Protein AF-A0A7S2K2R3-F1 (afdb_monomer)

Sequence (202 aa):
SSTSRTVLTAPKALRQHLKTVKTNRNNTKLLLISSNASENANIPKIANAVEYAKFTSTIELNLQTTFKEHTAAYTTMELVDEAVSLAKRSGAVSHIVGVGSGAALDCAKAVSSILSCPAAGGDEYGTGISSCSEYIQHVAQNAYDNNDASNTTSSGSGTKVQLTLAPTTLGAAMASMSNASLLLDPHEEALIPCPLQLHDNA

Organism: NCBI:txid163516

Solvent-accessible surface area (backbone atoms only — not comparable to full-atom values): 10868 Å² total; per-residue (Å²): 81,57,42,49,76,47,79,34,83,42,73,70,52,47,53,53,50,52,52,50,53,49,75,78,36,96,79,58,31,30,27,40,28,22,36,39,41,74,86,31,58,91,40,57,68,40,24,51,53,37,52,49,50,54,42,42,43,39,73,74,61,66,40,53,65,46,81,42,73,37,79,60,89,57,26,36,54,66,63,30,28,53,49,41,49,49,20,60,75,73,56,16,56,45,29,37,33,13,26,20,42,36,32,20,38,24,35,36,49,48,32,44,36,45,58,19,45,63,43,96,56,94,56,93,80,67,85,29,62,74,40,51,68,56,41,54,50,52,52,52,48,52,61,55,53,68,74,55,91,71,90,72,86,75,83,64,88,28,53,60,18,34,38,38,36,33,38,59,40,72,65,9,46,56,41,67,74,44,73,62,18,60,27,40,39,88,88,76,76,37,78,44,75,44,84,51,66,66,61,84,87,123

Structure (mmCIF, N/CA/C/O backbone):
data_AF-A0A7S2K2R3-F1
#
_entry.id   AF-A0A7S2K2R3-F1
#
loop_
_atom_site.group_PDB
_atom_site.id
_atom_site.type_symbol
_atom_site.label_atom_id
_atom_site.label_alt_id
_atom_site.label_comp_id
_atom_site.label_asym_id
_atom_site.label_entity_id
_atom_site.label_seq_id
_atom_site.pdbx_PDB_ins_code
_atom_site.Cartn_x
_atom_site.Cartn_y
_atom_site.Cartn_z
_atom_site.occupancy
_atom_site.B_iso_or_equiv
_atom_site.auth_seq_id
_atom_site.auth_comp_id
_atom_site.auth_asym_id
_atom_site.auth_atom_id
_atom_site.pdbx_PDB_model_num
ATOM 1 N N . SER A 1 1 ? -14.990 -2.264 -11.419 1.00 54.50 1 SER A N 1
ATOM 2 C CA . SER A 1 1 ? -14.738 -2.255 -9.963 1.00 54.50 1 SER A CA 1
ATOM 3 C C . SER A 1 1 ? -13.968 -0.995 -9.618 1.00 54.50 1 SER A C 1
ATOM 5 O O . SER A 1 1 ? -13.062 -0.674 -10.374 1.00 54.50 1 SER A O 1
ATOM 7 N N . SER A 1 2 ? -14.341 -0.233 -8.584 1.00 63.44 2 SER A N 1
ATOM 8 C CA . SER A 1 2 ? -13.692 1.056 -8.285 1.00 63.44 2 SER A CA 1
ATOM 9 C C . SER A 1 2 ? -12.790 0.977 -7.053 1.00 63.44 2 SER A C 1
ATOM 11 O O . SER A 1 2 ? -13.256 0.754 -5.935 1.00 63.44 2 SER A O 1
ATOM 13 N N . THR A 1 3 ? -11.491 1.204 -7.255 1.00 78.38 3 THR A N 1
ATOM 14 C CA . THR A 1 3 ? -10.521 1.376 -6.166 1.00 78.38 3 THR A CA 1
ATOM 15 C C . THR A 1 3 ? -10.610 2.805 -5.638 1.00 78.38 3 THR A C 1
ATOM 17 O O . THR A 1 3 ? -10.393 3.759 -6.382 1.00 78.38 3 THR A O 1
ATOM 20 N N . SER A 1 4 ? -10.921 2.986 -4.353 1.00 88.25 4 SER A N 1
ATOM 21 C CA . SER A 1 4 ? -10.921 4.318 -3.728 1.00 88.25 4 SER A CA 1
ATOM 22 C C . SER A 1 4 ? -9.529 4.630 -3.188 1.00 88.25 4 SER A C 1
ATOM 24 O O . SER A 1 4 ? -9.072 3.954 -2.270 1.00 88.25 4 SER A O 1
ATOM 26 N N . ARG A 1 5 ? -8.857 5.646 -3.744 1.00 93.06 5 ARG A N 1
ATOM 27 C CA . ARG A 1 5 ? -7.506 6.053 -3.333 1.00 93.06 5 ARG A CA 1
ATOM 28 C C . ARG A 1 5 ? -7.536 7.254 -2.388 1.00 93.06 5 ARG A C 1
ATOM 30 O O . ARG A 1 5 ? -8.241 8.227 -2.625 1.00 93.06 5 ARG A O 1
ATOM 37 N N . THR A 1 6 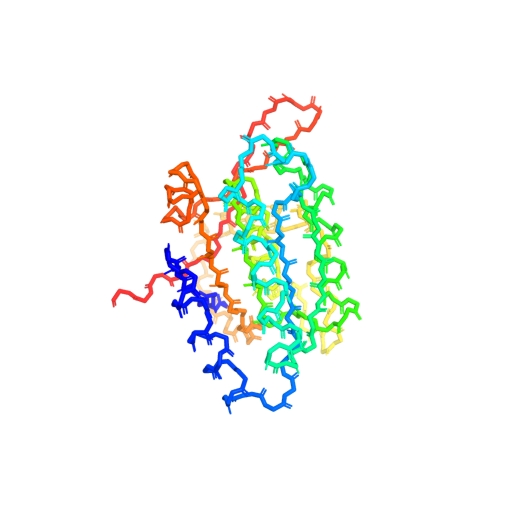? -6.727 7.218 -1.335 1.00 94.69 6 THR A N 1
ATOM 38 C CA . THR A 1 6 ? -6.461 8.353 -0.442 1.00 94.69 6 THR A CA 1
ATOM 39 C C . THR A 1 6 ? -4.957 8.502 -0.256 1.00 94.69 6 THR A C 1
ATOM 41 O O . THR A 1 6 ? -4.282 7.530 0.068 1.00 94.69 6 THR A O 1
ATOM 44 N N . VAL A 1 7 ? -4.420 9.710 -0.426 1.00 95.62 7 VAL A N 1
ATOM 45 C CA . VAL A 1 7 ? -2.991 9.984 -0.214 1.00 95.62 7 VAL A CA 1
ATOM 46 C C . VAL A 1 7 ? -2.807 10.894 0.995 1.00 95.62 7 VAL A C 1
ATOM 48 O O . VAL A 1 7 ? -3.461 11.928 1.101 1.00 95.62 7 VAL A O 1
ATOM 51 N N . LEU A 1 8 ? -1.932 10.498 1.919 1.00 94.56 8 LEU A N 1
ATOM 52 C CA . LEU A 1 8 ? -1.746 11.132 3.222 1.00 94.56 8 LEU A CA 1
ATOM 53 C C . LEU A 1 8 ? -0.272 11.481 3.432 1.00 94.56 8 LEU A C 1
ATOM 55 O O . LEU A 1 8 ? 0.563 10.612 3.653 1.00 94.56 8 LEU A O 1
ATOM 59 N N . THR A 1 9 ? 0.058 12.768 3.407 1.00 89.69 9 THR A N 1
ATOM 60 C CA . THR A 1 9 ? 1.448 13.251 3.505 1.00 89.69 9 THR A CA 1
ATOM 61 C C . THR A 1 9 ? 1.939 13.454 4.941 1.00 89.69 9 THR A C 1
ATOM 63 O O . THR A 1 9 ? 3.129 13.663 5.162 1.00 89.69 9 THR A O 1
ATOM 66 N N . ALA A 1 10 ? 1.045 13.393 5.934 1.00 89.50 10 ALA A N 1
ATOM 67 C CA . ALA A 1 10 ? 1.366 13.651 7.335 1.00 89.50 10 ALA A CA 1
ATOM 68 C C . ALA A 1 10 ? 0.986 12.467 8.245 1.00 89.50 10 ALA A C 1
ATOM 70 O O . ALA A 1 10 ? -0.130 11.950 8.130 1.00 89.50 10 ALA A O 1
ATOM 71 N N . PRO A 1 11 ? 1.820 12.109 9.244 1.00 88.88 11 PRO A N 1
ATOM 72 C CA . PRO A 1 11 ? 1.501 11.051 10.210 1.00 88.88 11 PRO A CA 1
ATOM 73 C C . PRO A 1 11 ? 0.162 11.268 10.932 1.00 88.88 11 PRO A C 1
ATOM 75 O O . PRO A 1 11 ? -0.642 10.349 11.074 1.00 88.88 11 PRO A O 1
ATOM 78 N N . LYS A 1 12 ? -0.140 12.518 11.315 1.00 93.56 12 LYS A N 1
ATOM 79 C CA . LYS A 1 12 ? -1.423 12.872 11.946 1.00 93.56 12 LYS A CA 1
ATOM 80 C C . LYS A 1 12 ? -2.621 12.587 11.033 1.00 93.56 12 LYS A C 1
ATOM 82 O O . LYS A 1 12 ? -3.655 12.145 11.528 1.00 93.56 12 LYS A O 1
ATOM 87 N N . ALA A 1 13 ? -2.475 12.813 9.727 1.00 95.06 13 ALA A N 1
ATOM 88 C CA . ALA A 1 13 ? -3.523 12.540 8.749 1.00 95.06 13 ALA A CA 1
ATOM 89 C C . ALA A 1 13 ? -3.745 11.028 8.586 1.00 95.06 13 ALA A C 1
ATOM 91 O O . ALA A 1 13 ? -4.892 10.588 8.570 1.00 95.06 13 ALA A O 1
ATOM 92 N N . LEU A 1 14 ? -2.668 10.227 8.577 1.00 94.44 14 LEU A N 1
ATOM 93 C CA . LEU A 1 14 ? -2.757 8.760 8.600 1.00 94.44 14 LEU A CA 1
ATOM 94 C C . LEU A 1 14 ? -3.543 8.264 9.814 1.00 94.44 14 LEU A C 1
ATOM 96 O O . LEU A 1 14 ? -4.509 7.520 9.664 1.00 94.44 14 LEU A O 1
ATOM 100 N N . ARG A 1 15 ? -3.190 8.737 11.010 1.00 95.56 15 ARG A N 1
ATOM 101 C CA . ARG A 1 15 ? -3.898 8.385 12.245 1.00 95.56 15 ARG A CA 1
ATOM 102 C C . ARG A 1 15 ? -5.382 8.748 12.197 1.00 95.56 15 ARG A C 1
ATOM 104 O O . ARG A 1 15 ? -6.224 7.925 12.548 1.00 95.56 15 ARG A O 1
ATOM 111 N N . GLN A 1 16 ? -5.715 9.966 11.765 1.00 96.44 16 GLN A N 1
ATOM 112 C CA . GLN A 1 16 ? -7.109 10.404 11.639 1.00 96.44 16 GLN A CA 1
ATOM 113 C C . GLN A 1 16 ? -7.883 9.543 10.637 1.00 96.44 16 GLN A C 1
ATOM 115 O O . GLN A 1 16 ? -8.993 9.111 10.938 1.00 96.44 16 GLN A O 1
ATOM 120 N N . HIS A 1 17 ? -7.281 9.232 9.490 1.00 95.88 17 HIS A N 1
ATOM 121 C CA . HIS A 1 17 ? -7.895 8.376 8.483 1.00 95.88 17 HIS A CA 1
ATOM 122 C C . HIS A 1 17 ? -8.145 6.956 9.007 1.00 95.88 17 HIS A C 1
ATOM 124 O O . HIS A 1 17 ? -9.257 6.446 8.887 1.00 95.88 17 HIS A O 1
ATOM 130 N N . LEU A 1 18 ? -7.153 6.335 9.654 1.00 94.81 18 LEU A N 1
ATOM 131 C CA . LEU A 1 18 ? -7.300 5.001 10.246 1.00 94.81 18 LEU A CA 1
ATOM 132 C C . LEU A 1 18 ? -8.355 4.977 11.361 1.00 94.81 18 LEU A C 1
ATOM 134 O O . LEU A 1 18 ? -9.104 4.008 11.480 1.00 94.81 18 LEU A O 1
ATOM 138 N N . LYS A 1 19 ? -8.476 6.060 12.139 1.00 95.25 19 LYS A N 1
ATOM 139 C CA . LYS A 1 19 ? -9.552 6.215 13.126 1.00 95.25 19 LYS A CA 1
ATOM 140 C C . LYS A 1 19 ? -10.929 6.226 12.454 1.00 95.25 19 LYS A C 1
ATOM 142 O O . LYS A 1 19 ? -11.836 5.556 12.937 1.00 95.25 19 LYS A O 1
ATOM 147 N N . THR A 1 20 ? -11.081 6.924 11.330 1.00 93.94 20 THR A N 1
ATOM 148 C CA . THR A 1 20 ? -12.323 6.917 10.540 1.00 93.94 20 THR A CA 1
ATOM 149 C C . THR A 1 20 ? -12.628 5.531 9.971 1.00 93.94 20 THR A C 1
ATOM 151 O O . THR A 1 20 ? -13.764 5.070 10.061 1.00 93.94 20 THR A O 1
ATOM 154 N N . VAL A 1 21 ? -11.618 4.828 9.444 1.00 90.81 21 VAL A N 1
ATOM 155 C CA . VAL A 1 21 ? -11.764 3.445 8.952 1.00 90.81 21 VAL A CA 1
ATOM 156 C C . VAL A 1 21 ? -12.249 2.515 10.066 1.00 90.81 21 VAL A C 1
ATOM 158 O O . VAL A 1 21 ? -13.176 1.741 9.840 1.00 90.81 21 VAL A O 1
ATOM 161 N N . LYS A 1 22 ? -11.684 2.636 11.276 1.00 92.31 22 LYS A N 1
ATOM 162 C CA . LYS A 1 22 ? -12.115 1.872 12.454 1.00 92.31 22 LYS A CA 1
ATOM 163 C C . LYS A 1 22 ? -13.590 2.106 12.781 1.00 92.31 22 LYS A C 1
ATOM 165 O O . LYS A 1 22 ? -14.334 1.147 12.945 1.00 92.31 22 LYS A O 1
ATOM 170 N N . THR A 1 23 ? -14.006 3.369 12.874 1.00 91.50 23 THR A N 1
ATOM 171 C CA . THR A 1 23 ? -15.379 3.733 13.260 1.00 91.50 23 THR A CA 1
ATOM 172 C C . THR A 1 23 ? -16.410 3.262 12.239 1.00 91.50 23 THR A C 1
ATOM 174 O O . THR A 1 23 ? -17.491 2.821 12.612 1.00 91.50 23 THR A O 1
ATOM 177 N N . ASN A 1 24 ? -16.081 3.330 10.950 1.00 88.19 24 ASN A N 1
ATOM 178 C CA . ASN A 1 24 ? -17.038 3.019 9.891 1.00 88.19 24 ASN A CA 1
ATOM 179 C C . ASN A 1 24 ? -17.223 1.514 9.659 1.00 88.19 24 ASN A C 1
ATOM 181 O O . ASN A 1 24 ? -18.140 1.120 8.938 1.00 88.19 24 ASN A O 1
ATOM 185 N N . ARG A 1 25 ? -16.339 0.663 10.193 1.00 80.69 25 ARG A N 1
ATOM 186 C CA . ARG A 1 25 ? -16.297 -0.756 9.835 1.00 80.69 25 ARG A CA 1
ATOM 187 C C . ARG A 1 25 ? -15.791 -1.616 10.997 1.00 80.69 25 ARG A C 1
ATOM 189 O O . ARG A 1 25 ? -14.586 -1.814 11.159 1.00 80.69 25 ARG A O 1
ATOM 196 N N . ASN A 1 26 ? -16.732 -2.207 11.736 1.00 72.62 26 ASN A N 1
ATOM 197 C CA . ASN A 1 26 ? -16.510 -2.943 12.992 1.00 72.62 26 ASN A CA 1
ATOM 198 C C . ASN A 1 26 ? -15.633 -4.214 12.911 1.00 72.62 26 ASN A C 1
ATOM 200 O O . ASN A 1 26 ? -15.409 -4.851 13.934 1.00 72.62 26 ASN A O 1
ATOM 204 N N . ASN A 1 27 ? -15.107 -4.599 11.745 1.00 82.56 27 ASN A N 1
ATOM 205 C CA . ASN A 1 27 ? -14.204 -5.750 11.615 1.00 82.56 27 ASN A CA 1
ATOM 206 C C . ASN A 1 27 ? -13.252 -5.616 10.414 1.00 82.56 27 ASN A C 1
ATOM 208 O O . ASN A 1 27 ? -13.025 -6.568 9.668 1.00 82.56 27 ASN A O 1
ATOM 212 N N . THR A 1 28 ? -12.748 -4.404 10.162 1.00 87.69 28 THR A N 1
ATOM 213 C CA . THR A 1 28 ? -11.830 -4.197 9.034 1.00 87.69 28 THR A CA 1
ATOM 214 C C . THR A 1 28 ? -10.487 -4.844 9.311 1.00 87.69 28 THR A C 1
ATOM 216 O O . THR A 1 28 ? -9.792 -4.470 10.256 1.00 87.69 28 THR A O 1
ATOM 219 N N . LYS A 1 29 ? -10.109 -5.767 8.429 1.00 94.94 29 LYS A N 1
ATOM 220 C CA . LYS A 1 29 ? -8.751 -6.286 8.334 1.00 94.94 29 LYS A CA 1
ATOM 221 C C . LYS A 1 29 ? -7.969 -5.471 7.314 1.00 94.94 29 LYS A C 1
ATOM 223 O O . LYS A 1 29 ? -8.475 -5.194 6.226 1.00 94.94 29 LYS A O 1
ATOM 228 N N . LEU A 1 30 ? -6.759 -5.080 7.682 1.00 96.12 30 LEU A N 1
ATOM 229 C CA . LEU A 1 30 ? -5.924 -4.154 6.927 1.00 96.12 30 LEU A CA 1
ATOM 230 C C . LEU A 1 30 ? -4.625 -4.839 6.516 1.00 96.12 30 LEU A C 1
ATOM 232 O O . LEU A 1 30 ? -4.003 -5.515 7.333 1.00 96.12 30 LEU A O 1
ATOM 236 N N . LEU A 1 31 ? -4.208 -4.658 5.266 1.00 97.88 31 LEU A N 1
ATOM 237 C CA . LEU A 1 31 ? -2.877 -5.042 4.814 1.00 97.88 31 LEU A CA 1
ATOM 238 C C . LEU A 1 31 ? -2.001 -3.793 4.812 1.00 97.88 31 LEU A C 1
ATOM 240 O O . LEU A 1 31 ? -2.278 -2.850 4.074 1.00 97.88 31 LEU A O 1
ATOM 244 N N . LEU A 1 32 ? -0.956 -3.786 5.635 1.00 98.06 32 LEU A N 1
ATOM 245 C CA . LEU A 1 32 ? 0.025 -2.711 5.687 1.00 98.06 32 LEU A CA 1
ATOM 246 C C . LEU A 1 32 ? 1.282 -3.153 4.940 1.00 98.06 32 LEU A C 1
ATOM 248 O O . LEU A 1 32 ? 2.026 -4.007 5.422 1.00 98.06 32 LEU A O 1
ATOM 252 N N . ILE A 1 33 ? 1.495 -2.571 3.762 1.00 98.00 33 ILE A N 1
ATOM 253 C CA . ILE A 1 33 ? 2.702 -2.737 2.956 1.00 98.00 33 ILE A CA 1
ATOM 254 C C . ILE A 1 33 ? 3.632 -1.575 3.284 1.00 98.00 33 ILE A C 1
ATOM 256 O O . ILE A 1 33 ? 3.300 -0.418 3.021 1.00 98.00 33 ILE A O 1
ATOM 260 N N . SER A 1 34 ? 4.790 -1.860 3.873 1.00 97.00 34 SER A N 1
ATOM 261 C CA . SER A 1 34 ? 5.729 -0.818 4.289 1.00 97.00 34 SER A CA 1
ATOM 262 C C . SER A 1 34 ? 7.146 -1.050 3.812 1.00 97.00 34 SER A C 1
ATOM 264 O O . SER A 1 34 ? 7.584 -2.190 3.745 1.00 97.00 34 SER A O 1
ATOM 266 N N . SER A 1 35 ? 7.905 0.018 3.565 1.00 94.94 35 SER A N 1
ATOM 267 C CA . SER A 1 35 ? 9.359 -0.110 3.407 1.00 94.94 35 SER A CA 1
ATOM 268 C C . SER A 1 35 ? 9.992 -0.738 4.649 1.00 94.94 35 SER A C 1
ATOM 270 O O . SER A 1 35 ? 9.549 -0.480 5.770 1.00 94.94 35 SER A O 1
ATOM 272 N N . ASN A 1 36 ? 11.052 -1.521 4.462 1.00 91.31 36 ASN A N 1
ATOM 273 C CA . ASN A 1 36 ? 11.801 -2.083 5.577 1.00 91.31 36 ASN A CA 1
ATOM 274 C C . ASN A 1 36 ? 12.473 -0.971 6.405 1.00 91.31 36 ASN A C 1
ATOM 276 O O . ASN A 1 36 ? 13.290 -0.202 5.894 1.00 91.31 36 ASN A O 1
ATOM 280 N N . ALA A 1 37 ? 12.137 -0.879 7.692 1.00 80.25 37 ALA A N 1
ATOM 281 C CA . ALA A 1 37 ? 12.704 0.120 8.589 1.00 80.25 37 ALA A CA 1
ATOM 282 C C . ALA A 1 37 ? 14.204 -0.106 8.861 1.00 80.25 37 ALA A C 1
ATOM 284 O O . ALA A 1 37 ? 14.933 0.874 9.005 1.00 80.25 37 ALA A O 1
ATOM 285 N N . SER A 1 38 ? 14.679 -1.359 8.895 1.00 77.62 38 SER A N 1
ATOM 286 C CA . SER A 1 38 ? 16.074 -1.683 9.223 1.00 77.62 38 SER A CA 1
ATOM 287 C C . SER A 1 38 ? 17.035 -1.325 8.092 1.00 77.62 38 SER A C 1
ATOM 289 O O . SER A 1 38 ? 18.085 -0.739 8.335 1.00 77.62 38 SER A O 1
ATOM 291 N N . GLU A 1 39 ? 16.660 -1.604 6.844 1.00 75.69 39 GLU A N 1
ATOM 292 C CA . GLU A 1 39 ? 17.445 -1.207 5.663 1.00 75.69 39 GLU A CA 1
ATOM 293 C C . GLU A 1 39 ? 17.444 0.313 5.466 1.00 75.69 39 GLU A C 1
ATOM 295 O O . GLU A 1 39 ? 18.416 0.896 4.988 1.00 75.69 39 GLU A O 1
ATOM 300 N N . ASN A 1 40 ? 16.377 0.976 5.917 1.00 69.94 40 ASN A N 1
ATOM 301 C CA . ASN A 1 40 ? 16.260 2.428 5.917 1.00 69.94 40 ASN A CA 1
ATOM 302 C C . ASN A 1 40 ? 16.728 3.071 7.233 1.00 69.94 40 ASN A C 1
ATOM 304 O O . ASN A 1 40 ? 16.393 4.230 7.480 1.00 69.94 40 ASN A O 1
ATOM 308 N N . ALA A 1 41 ? 17.528 2.387 8.061 1.00 67.69 41 ALA A N 1
ATOM 309 C CA . ALA A 1 41 ? 18.095 2.973 9.282 1.00 67.69 41 ALA A CA 1
ATOM 310 C C . ALA A 1 41 ? 18.901 4.256 8.992 1.00 67.69 41 ALA A C 1
ATOM 312 O O . ALA A 1 41 ? 18.903 5.194 9.789 1.00 67.69 41 ALA A O 1
ATOM 313 N N . ASN A 1 42 ? 19.499 4.340 7.798 1.00 75.88 42 ASN A N 1
ATOM 314 C CA . ASN A 1 42 ? 20.204 5.528 7.309 1.00 75.88 42 ASN A CA 1
ATOM 315 C C . ASN A 1 42 ? 19.268 6.712 6.994 1.00 75.88 42 ASN A C 1
ATOM 317 O O . ASN A 1 42 ? 19.728 7.841 6.827 1.00 75.88 42 ASN A O 1
ATOM 321 N N . ILE A 1 43 ? 17.953 6.481 6.929 1.00 83.88 43 ILE A N 1
ATOM 322 C CA . ILE A 1 43 ? 16.923 7.493 6.691 1.00 83.88 43 ILE A CA 1
ATOM 323 C C . ILE A 1 43 ? 15.883 7.423 7.828 1.00 83.88 43 ILE A C 1
ATOM 325 O O . ILE A 1 43 ? 14.774 6.912 7.635 1.00 83.88 43 ILE A O 1
ATOM 329 N N . PRO A 1 44 ? 16.180 8.006 9.011 1.00 86.25 44 PRO A N 1
ATOM 330 C CA . PRO A 1 44 ? 15.331 7.904 10.205 1.00 86.25 44 PRO A CA 1
ATOM 331 C C . PRO A 1 44 ? 13.877 8.329 9.982 1.00 86.25 44 PRO A C 1
ATOM 333 O O . PRO A 1 44 ? 12.967 7.834 10.637 1.00 86.25 44 PRO A O 1
ATOM 336 N N . LYS A 1 45 ? 13.632 9.236 9.027 1.00 87.00 45 LYS A N 1
ATOM 337 C CA . LYS A 1 45 ? 12.280 9.678 8.662 1.00 87.00 45 LYS A CA 1
ATOM 338 C C . LYS A 1 45 ? 11.408 8.535 8.130 1.00 87.00 45 LYS A C 1
ATOM 340 O O . LYS A 1 45 ? 10.231 8.487 8.474 1.00 87.00 45 LYS A O 1
ATOM 345 N N . ILE A 1 46 ? 11.967 7.635 7.316 1.00 88.38 46 ILE A N 1
ATOM 346 C CA . ILE A 1 46 ? 11.230 6.495 6.752 1.00 88.38 46 ILE A CA 1
ATOM 347 C C . ILE A 1 46 ? 10.942 5.488 7.862 1.00 88.38 46 ILE A C 1
ATOM 349 O O . ILE A 1 46 ? 9.782 5.136 8.062 1.00 88.38 46 ILE A O 1
ATOM 353 N N . ALA A 1 47 ? 11.972 5.099 8.620 1.00 90.44 47 ALA A N 1
ATOM 354 C CA . ALA A 1 47 ? 11.837 4.167 9.735 1.00 90.44 47 ALA A CA 1
ATOM 355 C C . ALA A 1 47 ? 10.794 4.654 10.757 1.00 90.44 47 ALA A C 1
ATOM 357 O O . ALA A 1 47 ? 9.856 3.927 11.073 1.00 90.44 47 ALA A O 1
ATOM 358 N N . ASN A 1 48 ? 10.868 5.921 11.181 1.00 92.00 48 ASN A N 1
ATOM 359 C CA . ASN A 1 48 ? 9.911 6.501 12.126 1.00 92.00 48 ASN A CA 1
ATOM 360 C C . ASN A 1 48 ? 8.481 6.532 11.577 1.00 92.00 48 ASN A C 1
ATOM 362 O O . ASN A 1 48 ? 7.537 6.313 12.330 1.00 92.00 48 ASN A O 1
ATOM 366 N N . ALA A 1 49 ? 8.295 6.813 10.285 1.00 92.94 49 ALA A N 1
ATOM 367 C CA . ALA A 1 49 ? 6.967 6.823 9.679 1.00 92.94 49 ALA A CA 1
ATOM 368 C C . ALA A 1 49 ? 6.362 5.413 9.586 1.00 92.94 49 ALA A C 1
ATOM 370 O O . ALA A 1 49 ? 5.174 5.242 9.865 1.00 92.94 49 ALA A O 1
ATOM 371 N N . VAL A 1 50 ? 7.173 4.409 9.239 1.00 94.31 50 VAL A N 1
ATOM 372 C CA . VAL A 1 50 ? 6.758 3.000 9.192 1.00 94.31 50 VAL A CA 1
ATOM 373 C C . VAL A 1 50 ? 6.404 2.496 10.590 1.00 94.31 50 VAL A C 1
ATOM 375 O O . VAL A 1 50 ? 5.301 1.991 10.790 1.00 94.31 50 VAL A O 1
ATOM 378 N N . GLU A 1 51 ? 7.279 2.704 11.575 1.00 94.81 51 GLU A N 1
ATOM 379 C CA . GLU A 1 51 ? 7.026 2.302 12.963 1.00 94.81 51 GLU A CA 1
ATOM 380 C C . GLU A 1 51 ? 5.818 3.033 13.556 1.00 94.81 51 GLU A C 1
ATOM 382 O O . GLU A 1 51 ? 4.967 2.418 14.197 1.00 94.81 51 GLU A O 1
ATOM 387 N N . TYR A 1 52 ? 5.655 4.325 13.256 1.00 95.25 52 TYR A N 1
ATOM 388 C CA . TYR A 1 52 ? 4.461 5.069 13.647 1.00 95.25 52 TYR A CA 1
ATOM 389 C C . TYR A 1 52 ? 3.183 4.471 13.044 1.00 95.25 52 TYR A C 1
ATOM 391 O O . TYR A 1 52 ? 2.173 4.359 13.741 1.00 95.25 52 TYR A O 1
ATOM 399 N N . ALA A 1 53 ? 3.201 4.060 11.773 1.00 96.12 53 ALA A N 1
ATOM 400 C CA . ALA A 1 53 ? 2.052 3.432 11.125 1.00 96.12 53 ALA A CA 1
ATOM 401 C C . ALA A 1 53 ? 1.729 2.051 11.724 1.00 96.12 53 ALA A C 1
ATOM 403 O O . ALA A 1 53 ? 0.558 1.757 11.991 1.00 96.12 53 ALA A O 1
ATOM 404 N N . LYS A 1 54 ? 2.751 1.228 12.000 1.00 96.62 54 LYS A N 1
ATOM 405 C CA . LYS A 1 54 ? 2.607 -0.067 12.687 1.00 96.62 54 LYS A CA 1
ATOM 406 C C . LYS A 1 54 ? 2.022 0.109 14.090 1.00 96.62 54 LYS A C 1
ATOM 408 O O . LYS A 1 54 ? 1.010 -0.514 14.415 1.00 96.62 54 LYS A O 1
ATOM 413 N N . PHE A 1 55 ? 2.596 1.012 14.886 1.00 96.88 55 PHE A N 1
ATOM 414 C CA . PHE A 1 55 ? 2.129 1.338 16.234 1.00 96.88 55 PHE A CA 1
ATOM 415 C C . PHE A 1 55 ? 0.686 1.854 16.229 1.00 96.88 55 PHE A C 1
ATOM 417 O O . PHE A 1 55 ? -0.157 1.365 16.979 1.00 96.88 55 PHE A O 1
ATOM 424 N N . THR A 1 56 ? 0.383 2.817 15.356 1.00 96.44 56 THR A N 1
ATOM 425 C CA . THR A 1 56 ? -0.945 3.441 15.290 1.00 96.44 56 THR A CA 1
ATOM 426 C C . THR A 1 56 ? -2.010 2.423 14.892 1.00 96.44 56 THR A C 1
ATOM 428 O O . THR A 1 56 ? -3.075 2.375 15.501 1.00 96.44 56 THR A O 1
ATOM 431 N N . SER A 1 57 ? -1.741 1.594 13.879 1.00 95.31 57 SER A N 1
ATOM 432 C CA . SER A 1 57 ? -2.707 0.598 13.402 1.00 95.31 57 SER A CA 1
ATOM 433 C C . SER A 1 57 ? -2.992 -0.480 14.451 1.00 95.31 57 SER A C 1
ATOM 435 O O . SER A 1 57 ? -4.158 -0.785 14.695 1.00 95.31 57 SER A O 1
ATOM 437 N N . THR A 1 58 ? -1.967 -1.007 15.123 1.00 95.31 58 THR A N 1
ATOM 438 C CA . THR A 1 58 ? -2.125 -2.129 16.066 1.00 95.31 58 THR A CA 1
ATOM 439 C C . THR A 1 58 ? -2.346 -1.693 17.506 1.00 95.31 58 THR A C 1
ATOM 441 O O . THR A 1 58 ? -3.389 -1.986 18.074 1.00 95.31 58 THR A O 1
ATOM 444 N N . ILE A 1 59 ? -1.399 -0.983 18.108 1.00 96.38 59 ILE A N 1
ATOM 445 C CA . ILE A 1 59 ? -1.434 -0.657 19.537 1.00 96.38 59 ILE A CA 1
ATOM 446 C C . ILE A 1 59 ? -2.468 0.425 19.819 1.00 96.38 59 ILE A C 1
ATOM 448 O O . ILE A 1 59 ? -3.299 0.281 20.712 1.00 96.38 59 ILE A O 1
ATOM 452 N N . GLU A 1 60 ? -2.435 1.512 19.050 1.00 95.94 60 GLU A N 1
ATOM 453 C CA . GLU A 1 60 ? -3.292 2.660 19.337 1.00 95.94 60 GLU A CA 1
ATOM 454 C C . GLU A 1 60 ? -4.748 2.414 18.919 1.00 95.94 60 GLU A C 1
ATOM 456 O O . GLU A 1 60 ? -5.688 2.723 19.655 1.00 95.94 60 GLU A O 1
ATOM 461 N N . LEU A 1 61 ? -4.950 1.869 17.718 1.00 95.38 61 LEU A N 1
ATOM 462 C CA . LEU A 1 61 ? -6.279 1.699 17.141 1.00 95.38 61 LEU A CA 1
ATOM 463 C C . LEU A 1 61 ? -6.806 0.266 17.222 1.00 95.38 61 LEU A C 1
ATOM 465 O O . LEU A 1 61 ? -7.994 0.085 16.960 1.00 95.38 61 LEU A O 1
ATOM 469 N N . ASN A 1 62 ? -6.021 -0.729 17.639 1.00 95.19 62 ASN A N 1
ATOM 470 C CA . ASN A 1 62 ? -6.451 -2.131 17.722 1.00 95.19 62 ASN A CA 1
ATOM 471 C C . ASN A 1 62 ? -7.110 -2.638 16.423 1.00 95.19 62 ASN A C 1
ATOM 473 O O . ASN A 1 62 ? -8.161 -3.280 16.451 1.00 95.19 62 ASN A O 1
ATOM 477 N N . LEU A 1 63 ? -6.539 -2.275 15.270 1.00 95.12 63 LEU A N 1
ATOM 478 C CA . LEU A 1 63 ? -6.957 -2.788 13.967 1.00 95.12 63 LEU A CA 1
ATOM 479 C C . LEU A 1 63 ? -6.290 -4.140 13.713 1.00 95.12 63 LEU A C 1
ATOM 481 O O . LEU A 1 63 ? -5.089 -4.302 13.939 1.00 95.12 63 LEU A O 1
ATOM 485 N N . GLN A 1 64 ? -7.049 -5.090 13.163 1.00 95.75 64 GLN A N 1
ATOM 486 C CA . GLN A 1 64 ? -6.509 -6.367 12.699 1.00 95.75 64 GLN A CA 1
ATOM 487 C C . GLN A 1 64 ? -5.635 -6.127 11.464 1.00 95.75 64 GLN A C 1
ATOM 489 O O . GLN A 1 64 ? -6.127 -6.050 10.338 1.00 95.75 64 GLN A O 1
ATOM 494 N N . THR A 1 65 ? -4.334 -5.968 11.689 1.00 96.75 65 THR A N 1
ATOM 495 C CA . THR A 1 65 ? -3.379 -5.552 10.660 1.00 96.75 65 THR A CA 1
ATOM 496 C C . THR A 1 65 ? -2.450 -6.702 10.304 1.00 96.75 65 THR A C 1
ATOM 498 O O . THR A 1 65 ? -1.842 -7.314 11.176 1.00 96.75 65 THR A O 1
ATOM 501 N N . THR A 1 66 ? -2.341 -6.996 9.012 1.00 97.81 66 THR A N 1
ATOM 502 C CA . THR A 1 66 ? -1.354 -7.919 8.446 1.00 97.81 66 THR A CA 1
ATOM 503 C C . THR A 1 66 ? -0.227 -7.106 7.830 1.00 97.81 66 THR A C 1
ATOM 505 O O . THR A 1 66 ? -0.490 -6.189 7.055 1.00 97.81 66 THR A O 1
ATOM 508 N N . PHE A 1 67 ? 1.016 -7.432 8.163 1.00 97.25 67 PHE A N 1
ATOM 509 C CA . PHE A 1 67 ? 2.185 -6.677 7.720 1.00 97.25 67 PHE A CA 1
ATOM 510 C C . PHE A 1 67 ? 2.891 -7.368 6.559 1.00 97.25 67 PHE A C 1
ATOM 512 O O . PHE A 1 67 ? 3.123 -8.576 6.604 1.00 97.25 67 PHE A O 1
ATOM 519 N N . LYS A 1 68 ? 3.280 -6.588 5.550 1.00 97.50 68 LYS A N 1
ATOM 520 C CA . LYS A 1 68 ? 4.201 -6.999 4.491 1.00 97.50 68 LYS A CA 1
ATOM 521 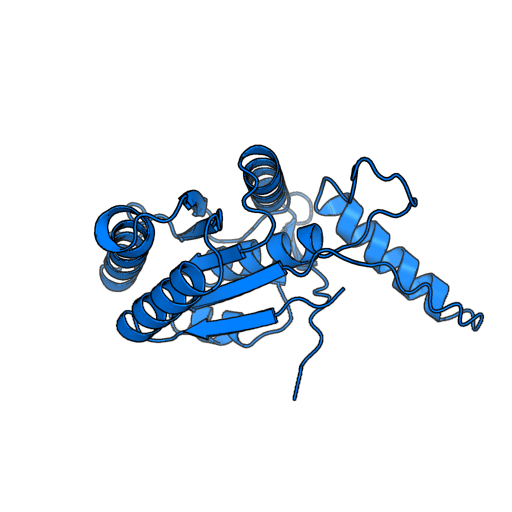C C . LYS A 1 68 ? 5.290 -5.946 4.364 1.00 97.50 68 LYS A C 1
ATOM 523 O O . LYS A 1 68 ? 5.020 -4.797 4.025 1.00 97.50 68 LYS A O 1
ATOM 528 N N . GLU A 1 69 ? 6.523 -6.338 4.639 1.00 96.31 69 GLU A N 1
ATOM 529 C CA . GLU A 1 69 ? 7.665 -5.455 4.438 1.00 96.31 69 GLU A CA 1
ATOM 530 C C . GLU A 1 69 ? 8.175 -5.563 2.998 1.00 96.31 69 GLU A C 1
ATOM 532 O O . GLU A 1 69 ? 8.240 -6.651 2.424 1.00 96.31 69 GLU A O 1
ATOM 537 N N . HIS A 1 70 ? 8.512 -4.414 2.420 1.00 94.31 70 HIS A N 1
ATOM 538 C CA . HIS A 1 70 ? 9.133 -4.270 1.114 1.00 94.31 70 HIS A CA 1
ATOM 539 C C . HIS A 1 70 ? 10.607 -3.917 1.316 1.00 94.31 70 HIS A C 1
ATOM 541 O O . HIS A 1 70 ? 10.933 -2.813 1.765 1.00 94.31 70 HIS A O 1
ATOM 547 N N . THR A 1 71 ? 11.482 -4.863 0.988 1.00 90.69 71 THR A N 1
ATOM 548 C CA . THR A 1 71 ? 12.940 -4.773 1.176 1.00 90.69 71 THR A CA 1
ATOM 549 C C . THR A 1 71 ? 13.681 -4.407 -0.112 1.00 90.69 71 THR A C 1
ATOM 551 O O . THR A 1 71 ? 14.759 -3.826 -0.098 1.00 90.69 71 THR A O 1
ATOM 554 N N . ALA A 1 72 ? 13.089 -4.694 -1.271 1.00 89.94 72 ALA A N 1
ATOM 555 C CA . ALA A 1 72 ? 13.733 -4.435 -2.550 1.00 89.94 72 ALA A CA 1
ATOM 556 C C . ALA A 1 72 ? 13.727 -2.941 -2.929 1.00 89.94 72 ALA A C 1
ATOM 558 O O . ALA A 1 72 ? 12.839 -2.174 -2.540 1.00 89.94 72 ALA A O 1
ATOM 559 N N . ALA A 1 73 ? 14.707 -2.537 -3.745 1.00 88.69 73 ALA A N 1
ATOM 560 C CA . ALA A 1 73 ? 14.769 -1.196 -4.336 1.00 88.69 73 ALA A CA 1
ATOM 561 C C . ALA A 1 73 ? 13.651 -0.953 -5.368 1.00 88.69 73 ALA A C 1
ATOM 563 O O . ALA A 1 73 ? 13.211 0.182 -5.545 1.00 88.69 73 ALA A O 1
ATOM 564 N N . TYR A 1 74 ? 13.172 -2.030 -5.995 1.00 91.94 74 TYR A N 1
ATOM 565 C CA . TYR A 1 74 ? 12.092 -2.049 -6.976 1.00 91.94 74 TYR A CA 1
ATOM 566 C C . TYR A 1 74 ? 11.077 -3.124 -6.597 1.00 91.94 74 TYR A C 1
ATOM 568 O O . TYR A 1 74 ? 11.420 -4.104 -5.938 1.00 91.94 74 TYR A O 1
ATOM 576 N N . THR A 1 75 ? 9.827 -2.941 -6.998 1.00 94.19 75 THR A N 1
ATOM 577 C CA . THR A 1 75 ? 8.788 -3.955 -6.807 1.00 94.19 75 THR A CA 1
ATOM 578 C C . THR A 1 75 ? 8.876 -4.984 -7.919 1.00 94.19 75 THR A C 1
ATOM 580 O O . THR A 1 75 ? 8.920 -4.592 -9.074 1.00 94.19 75 THR A O 1
ATOM 583 N N . THR A 1 76 ? 8.862 -6.275 -7.598 1.00 94.25 76 THR A N 1
ATOM 584 C CA . THR A 1 76 ? 8.783 -7.361 -8.589 1.00 94.25 76 THR A CA 1
ATOM 585 C C . THR A 1 76 ? 7.402 -8.017 -8.560 1.00 94.25 76 THR A C 1
ATOM 587 O O . THR A 1 76 ? 6.624 -7.793 -7.624 1.00 94.25 76 THR A O 1
ATOM 590 N N . MET A 1 77 ? 7.080 -8.829 -9.570 1.00 92.00 77 MET A N 1
ATOM 591 C CA . MET A 1 77 ? 5.801 -9.550 -9.620 1.00 92.00 77 MET A CA 1
ATOM 592 C C . MET A 1 77 ? 5.662 -10.540 -8.458 1.00 92.00 77 MET A C 1
ATOM 594 O O . MET A 1 77 ? 4.602 -10.617 -7.844 1.00 92.00 77 MET A O 1
ATOM 598 N N . GLU A 1 78 ? 6.747 -11.212 -8.070 1.00 93.50 78 GLU A N 1
ATOM 599 C CA . GLU A 1 78 ? 6.753 -12.177 -6.966 1.00 93.50 78 GLU A CA 1
ATOM 600 C C . GLU A 1 78 ? 6.400 -11.497 -5.639 1.00 93.50 78 GLU A C 1
ATOM 602 O O . GLU A 1 78 ? 5.593 -12.006 -4.861 1.00 93.50 78 GLU A O 1
ATOM 607 N N . LEU A 1 79 ? 6.943 -10.297 -5.392 1.00 94.81 79 LEU A N 1
ATOM 608 C CA . LEU A 1 79 ? 6.623 -9.522 -4.189 1.00 94.81 79 LEU A CA 1
ATOM 609 C C . LEU A 1 79 ? 5.146 -9.119 -4.140 1.00 94.81 79 LEU A C 1
ATOM 611 O O . LEU A 1 79 ? 4.546 -9.093 -3.059 1.00 94.81 79 LEU A O 1
ATOM 615 N N . VAL A 1 80 ? 4.564 -8.798 -5.297 1.00 95.62 80 VAL A N 1
ATOM 616 C CA . VAL A 1 80 ? 3.137 -8.488 -5.426 1.00 95.62 80 VAL A CA 1
ATOM 617 C C . VAL A 1 80 ? 2.296 -9.739 -5.171 1.00 95.62 80 VAL A C 1
ATOM 619 O O . VAL A 1 80 ? 1.359 -9.674 -4.376 1.00 95.62 80 VAL A O 1
ATOM 622 N N . ASP A 1 81 ? 2.654 -10.881 -5.752 1.00 94.62 81 ASP A N 1
ATOM 623 C CA . ASP A 1 81 ? 1.931 -12.151 -5.604 1.00 94.62 81 ASP A CA 1
ATOM 624 C C . ASP A 1 81 ? 1.940 -12.659 -4.164 1.00 94.62 81 ASP A C 1
ATOM 626 O O . ASP A 1 81 ? 0.910 -13.085 -3.626 1.00 94.62 81 ASP A O 1
ATOM 630 N N . GLU A 1 82 ? 3.080 -12.542 -3.487 1.00 95.69 82 GLU A N 1
ATOM 631 C CA . GLU A 1 82 ? 3.192 -12.825 -2.061 1.00 95.69 82 GLU A CA 1
ATOM 632 C C . GLU A 1 82 ? 2.269 -11.926 -1.231 1.00 95.69 82 GLU A C 1
ATOM 634 O O . GLU A 1 82 ? 1.605 -12.401 -0.303 1.00 95.69 82 GLU A O 1
ATOM 639 N N . ALA A 1 83 ? 2.210 -10.631 -1.554 1.00 96.62 83 ALA A N 1
ATOM 640 C CA . ALA A 1 83 ? 1.373 -9.665 -0.852 1.00 96.62 83 ALA A CA 1
ATOM 641 C C . ALA A 1 83 ? -0.126 -9.902 -1.106 1.00 96.62 83 ALA A C 1
ATOM 643 O O . ALA A 1 83 ? -0.911 -9.868 -0.156 1.00 96.62 83 ALA A O 1
ATOM 644 N N . VAL A 1 84 ? -0.527 -10.215 -2.344 1.00 95.25 84 VAL A N 1
ATOM 645 C CA . VAL A 1 84 ? -1.901 -10.610 -2.702 1.00 95.25 84 VAL A CA 1
ATOM 646 C C . VAL A 1 84 ? -2.296 -11.887 -1.963 1.00 95.25 84 VAL A C 1
ATOM 648 O O . VAL A 1 84 ? -3.349 -11.934 -1.322 1.00 95.25 84 VAL A O 1
ATOM 651 N N . SER A 1 85 ? -1.436 -12.906 -1.986 1.00 94.38 85 SER A N 1
ATOM 652 C CA . SER A 1 85 ? -1.661 -14.171 -1.283 1.00 94.38 85 SER A CA 1
ATOM 653 C C . SER A 1 85 ? -1.826 -13.959 0.220 1.00 94.38 85 SER A C 1
ATOM 655 O O . SER A 1 85 ? -2.726 -14.524 0.845 1.00 94.38 85 SER A O 1
ATOM 657 N N . LEU A 1 86 ? -0.987 -13.108 0.813 1.00 96.25 86 LEU A N 1
ATOM 658 C CA . LEU A 1 86 ? -1.074 -12.746 2.222 1.00 96.25 86 LEU A CA 1
ATOM 659 C C . LEU A 1 86 ? -2.385 -12.013 2.544 1.00 96.25 86 LEU A C 1
ATOM 661 O O . LEU A 1 86 ? -3.037 -12.360 3.529 1.00 96.25 86 LEU A O 1
ATOM 665 N N . ALA A 1 87 ? -2.799 -11.064 1.700 1.00 95.38 87 ALA A N 1
ATOM 666 C CA . ALA A 1 87 ? -4.054 -10.328 1.843 1.00 95.38 87 ALA A CA 1
ATOM 667 C C . ALA A 1 87 ? -5.274 -11.257 1.804 1.00 95.38 87 ALA A C 1
ATOM 669 O O . ALA A 1 87 ? -6.158 -11.163 2.658 1.00 95.38 87 ALA A O 1
ATOM 670 N N . LYS A 1 88 ? -5.306 -12.185 0.837 1.00 93.06 88 LYS A N 1
ATOM 671 C CA . LYS A 1 88 ? -6.379 -13.177 0.690 1.00 93.06 88 LYS A CA 1
ATOM 672 C C . LYS A 1 88 ? -6.451 -14.094 1.912 1.00 93.06 88 LYS A C 1
ATOM 674 O O . LYS A 1 88 ? -7.522 -14.238 2.495 1.00 93.06 88 LYS A O 1
ATOM 679 N N . ARG A 1 89 ? -5.315 -14.646 2.363 1.00 94.12 89 ARG A N 1
ATOM 680 C CA . ARG A 1 89 ? -5.263 -15.545 3.534 1.00 94.12 89 ARG A CA 1
ATOM 681 C C . ARG A 1 89 ? -5.685 -14.867 4.834 1.00 94.12 89 ARG A C 1
ATOM 683 O O . ARG A 1 89 ? -6.365 -15.485 5.648 1.00 94.12 89 ARG A O 1
ATOM 690 N N . SER A 1 90 ? -5.285 -13.616 5.055 1.00 95.12 90 SER A N 1
ATOM 691 C CA . SER A 1 90 ? -5.672 -12.897 6.272 1.00 95.12 90 SER A CA 1
ATOM 692 C C . SER A 1 90 ? -7.099 -12.349 6.207 1.00 95.12 90 SER A C 1
ATOM 694 O O . SER A 1 90 ? -7.703 -12.084 7.250 1.00 95.12 90 SER A O 1
ATOM 696 N N . GLY A 1 91 ? -7.666 -12.210 5.005 1.00 93.44 91 GLY A N 1
ATOM 697 C CA . GLY A 1 91 ? -8.936 -11.531 4.748 1.00 93.44 91 GLY A CA 1
ATOM 698 C C . GLY A 1 91 ? -8.798 -10.007 4.654 1.00 93.44 91 GLY A C 1
ATOM 699 O O . GLY A 1 91 ? -9.803 -9.298 4.660 1.00 93.44 91 GLY A O 1
ATOM 700 N N . ALA A 1 92 ? -7.574 -9.483 4.563 1.00 94.1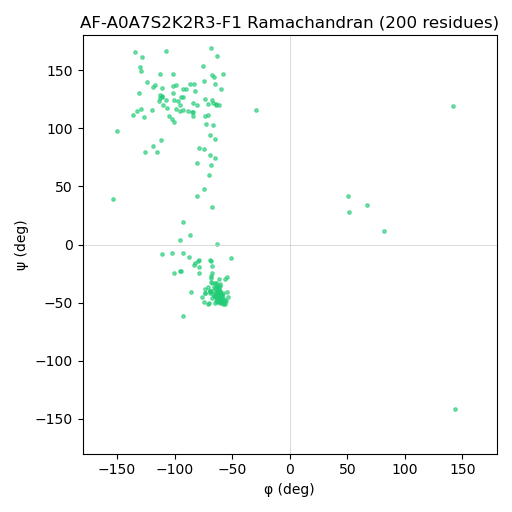2 92 ALA A N 1
ATOM 701 C CA . ALA A 1 92 ? -7.272 -8.061 4.405 1.00 94.12 92 ALA A CA 1
ATOM 702 C C . ALA A 1 92 ? -7.414 -7.577 2.947 1.00 94.12 92 ALA A C 1
ATOM 704 O O . ALA A 1 92 ? -6.590 -6.820 2.441 1.00 94.12 92 ALA A O 1
ATOM 705 N N . VAL A 1 93 ? -8.465 -8.022 2.255 1.00 92.88 93 VAL A N 1
ATOM 706 C CA . VAL A 1 93 ? -8.676 -7.755 0.821 1.00 92.88 93 VAL A CA 1
ATOM 707 C C . VAL A 1 93 ? -9.323 -6.399 0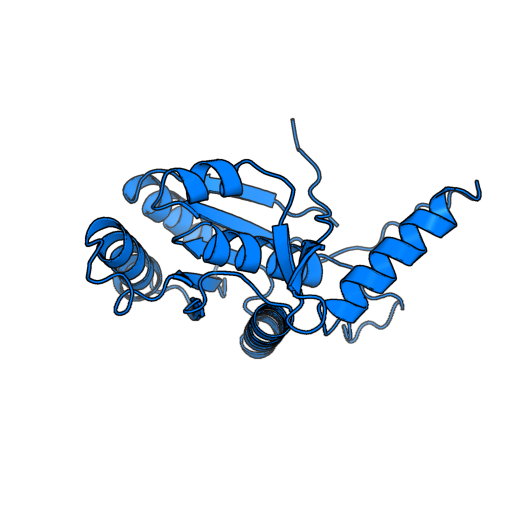.539 1.00 92.88 93 VAL A C 1
ATOM 709 O O . VAL A 1 93 ? -9.274 -5.915 -0.583 1.00 92.88 93 VAL A O 1
ATOM 712 N N . SER A 1 94 ? -9.941 -5.775 1.547 1.00 91.38 94 SER A N 1
ATOM 713 C CA . SER A 1 94 ? -10.719 -4.541 1.364 1.00 91.38 94 SER A CA 1
ATOM 714 C C . SER A 1 94 ? -9.933 -3.257 1.630 1.00 91.38 94 SER A C 1
ATOM 716 O O . SER A 1 94 ? -10.345 -2.202 1.155 1.00 91.38 94 SER A O 1
ATOM 718 N N . HIS A 1 95 ? -8.846 -3.318 2.408 1.00 95.06 95 HIS A N 1
ATOM 719 C CA . HIS A 1 95 ? -8.072 -2.146 2.831 1.00 95.06 95 HIS A CA 1
ATOM 720 C C . HIS A 1 95 ? -6.583 -2.402 2.720 1.00 95.06 95 HIS A C 1
ATOM 722 O O . HIS A 1 95 ? -6.012 -3.153 3.514 1.00 95.06 95 HIS A O 1
ATOM 728 N N . ILE A 1 96 ? -5.962 -1.710 1.774 1.00 97.06 96 ILE A N 1
ATOM 729 C CA . ILE A 1 96 ? -4.530 -1.765 1.523 1.00 97.06 96 ILE A CA 1
ATOM 730 C C . ILE A 1 96 ? -3.931 -0.421 1.921 1.00 97.06 96 ILE A C 1
ATOM 732 O O . ILE A 1 96 ? -4.390 0.630 1.473 1.00 97.06 96 ILE A O 1
ATOM 736 N N . VAL A 1 97 ? -2.904 -0.444 2.766 1.00 97.69 97 VAL A N 1
ATOM 737 C CA . VAL A 1 97 ? -2.168 0.751 3.179 1.00 97.69 97 VAL A CA 1
ATOM 738 C C . VAL A 1 97 ? -0.710 0.612 2.780 1.00 97.69 97 VAL A C 1
ATOM 740 O O . VAL A 1 97 ? -0.014 -0.256 3.293 1.00 97.69 97 VAL A O 1
ATOM 743 N N . GLY A 1 98 ? -0.250 1.478 1.882 1.00 97.69 98 GLY A N 1
ATOM 744 C CA . GLY A 1 98 ? 1.158 1.605 1.517 1.00 97.69 98 GLY A CA 1
ATOM 745 C C . GLY A 1 98 ? 1.832 2.702 2.338 1.00 97.69 98 GLY A C 1
ATOM 746 O O . GLY A 1 98 ? 1.344 3.831 2.348 1.00 97.69 98 GLY A O 1
ATOM 747 N N . VAL A 1 99 ? 2.953 2.413 3.001 1.00 97.12 99 VAL A N 1
ATOM 748 C CA . VAL A 1 99 ? 3.732 3.399 3.776 1.00 97.12 99 VAL A CA 1
ATOM 749 C C . VAL A 1 99 ? 5.214 3.281 3.442 1.00 97.12 99 VAL A C 1
ATOM 751 O O . VAL A 1 99 ? 5.843 2.283 3.778 1.00 97.12 99 VAL A O 1
ATOM 754 N N . GLY A 1 100 ? 5.819 4.299 2.833 1.00 95.25 100 GLY A N 1
ATOM 755 C CA . GLY A 1 100 ? 7.263 4.260 2.595 1.00 95.25 100 GLY A CA 1
ATOM 756 C C . GLY A 1 100 ? 7.735 4.887 1.290 1.00 95.25 100 GLY A C 1
ATOM 757 O O . GLY A 1 100 ? 7.249 5.940 0.873 1.00 95.25 100 GLY A O 1
ATOM 758 N N . SER A 1 101 ? 8.734 4.231 0.695 1.00 94.50 101 SER A N 1
ATOM 759 C CA . SER A 1 101 ? 9.365 4.547 -0.586 1.00 94.50 101 SER A CA 1
ATOM 760 C C . SER A 1 101 ? 8.423 4.319 -1.773 1.00 94.50 101 SER A C 1
ATOM 762 O O . SER A 1 101 ? 7.370 3.700 -1.635 1.00 94.50 101 SER A O 1
ATOM 764 N N . GLY A 1 102 ? 8.826 4.793 -2.959 1.00 94.75 102 GLY A N 1
ATOM 765 C CA . GLY A 1 102 ? 8.069 4.592 -4.200 1.00 94.75 102 GLY A CA 1
ATOM 766 C C . GLY A 1 102 ? 7.748 3.120 -4.461 1.00 94.75 102 GLY A C 1
ATOM 767 O O . GLY A 1 102 ? 6.587 2.799 -4.675 1.00 94.75 102 GLY A O 1
ATOM 768 N N . ALA A 1 103 ? 8.729 2.227 -4.292 1.00 94.56 103 ALA A N 1
ATOM 769 C CA . ALA A 1 103 ? 8.539 0.789 -4.475 1.00 94.56 103 ALA A CA 1
ATOM 770 C C . ALA A 1 103 ? 7.467 0.206 -3.530 1.00 94.56 103 ALA A C 1
ATOM 772 O O . ALA A 1 103 ? 6.549 -0.481 -3.961 1.00 94.56 103 ALA A O 1
ATOM 773 N N . ALA A 1 104 ? 7.483 0.558 -2.240 1.00 95.88 104 ALA A N 1
ATOM 774 C CA . ALA A 1 104 ? 6.438 0.097 -1.321 1.00 95.88 104 ALA A CA 1
ATOM 775 C C . ALA A 1 104 ? 5.032 0.572 -1.745 1.00 95.88 104 ALA A C 1
ATOM 777 O O . ALA A 1 104 ? 4.054 -0.165 -1.597 1.00 95.88 104 ALA A O 1
ATOM 778 N N . LEU A 1 105 ? 4.919 1.788 -2.293 1.00 96.50 105 LEU A N 1
ATOM 779 C CA . LEU A 1 105 ? 3.644 2.307 -2.790 1.00 96.50 105 LEU A CA 1
ATOM 780 C C . LEU A 1 105 ? 3.218 1.652 -4.107 1.00 96.50 105 LEU A C 1
ATOM 782 O O . LEU A 1 105 ? 2.033 1.383 -4.284 1.00 96.50 105 LEU A O 1
ATOM 786 N N . ASP A 1 106 ? 4.154 1.380 -5.009 1.00 96.44 106 ASP A N 1
ATOM 787 C CA . ASP A 1 106 ? 3.887 0.713 -6.283 1.00 96.44 106 ASP A CA 1
ATOM 788 C C . ASP A 1 106 ? 3.439 -0.737 -6.070 1.00 96.44 106 ASP A C 1
ATOM 790 O O . ASP A 1 106 ? 2.440 -1.16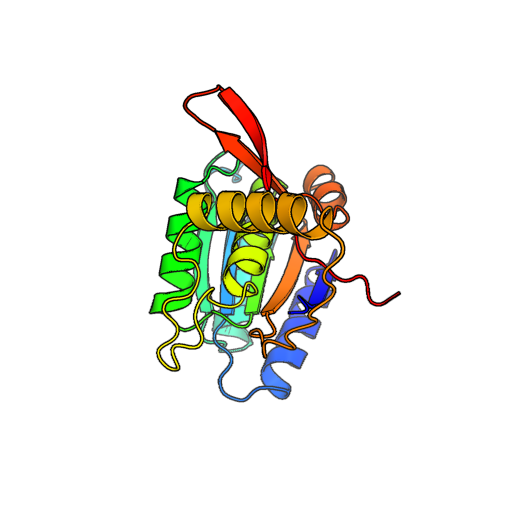0 -6.660 1.00 96.44 106 ASP A O 1
ATOM 794 N N . CYS A 1 107 ? 4.053 -1.443 -5.117 1.00 96.62 107 CYS A N 1
ATOM 795 C CA . CYS A 1 107 ? 3.560 -2.720 -4.604 1.00 96.62 107 CYS A CA 1
ATOM 796 C C . CYS A 1 107 ? 2.118 -2.600 -4.079 1.00 96.62 107 CYS A C 1
ATOM 798 O O . CYS A 1 107 ? 1.236 -3.336 -4.519 1.00 96.62 107 CYS A O 1
ATOM 800 N N . ALA A 1 108 ? 1.831 -1.626 -3.206 1.00 97.19 108 ALA A N 1
ATOM 801 C CA . ALA A 1 108 ? 0.486 -1.439 -2.653 1.00 97.19 108 ALA A CA 1
ATOM 802 C C . ALA A 1 108 ? -0.580 -1.159 -3.726 1.00 97.19 108 ALA A C 1
ATOM 804 O O . ALA A 1 108 ? -1.686 -1.702 -3.665 1.00 97.19 108 ALA A O 1
ATOM 805 N N . LYS A 1 109 ? -0.247 -0.352 -4.736 1.00 95.44 109 LYS A N 1
ATOM 806 C CA . LYS A 1 109 ? -1.120 -0.085 -5.884 1.00 95.44 109 LYS A CA 1
ATOM 807 C C . LYS A 1 109 ? -1.389 -1.341 -6.710 1.00 95.44 109 LYS A C 1
ATOM 809 O O . LYS A 1 109 ? -2.555 -1.615 -7.006 1.00 95.44 109 LYS A O 1
ATOM 814 N N . ALA A 1 110 ? -0.342 -2.096 -7.052 1.00 94.69 110 ALA A N 1
ATOM 815 C CA . ALA A 1 110 ? -0.460 -3.326 -7.833 1.00 94.69 110 ALA A CA 1
ATOM 816 C C . ALA A 1 110 ? -1.354 -4.338 -7.102 1.00 94.69 110 ALA A C 1
ATOM 818 O O . ALA A 1 110 ? -2.353 -4.792 -7.656 1.00 94.69 110 ALA A O 1
ATOM 819 N N . VAL A 1 111 ? -1.093 -4.569 -5.809 1.00 95.19 111 VAL A N 1
ATOM 820 C CA . VAL A 1 111 ? -1.918 -5.429 -4.945 1.00 95.19 111 VAL A CA 1
ATOM 821 C C . VAL A 1 111 ? -3.376 -4.970 -4.935 1.00 95.19 111 VAL A C 1
ATOM 823 O O . VAL A 1 111 ? -4.280 -5.779 -5.133 1.00 95.19 111 VAL A O 1
ATOM 826 N N . SER A 1 112 ? -3.632 -3.671 -4.747 1.00 94.38 112 SER A N 1
ATOM 827 C CA . SER A 1 112 ? -5.006 -3.154 -4.718 1.00 94.38 112 SER A CA 1
ATOM 828 C C . SER A 1 112 ? -5.746 -3.322 -6.049 1.00 94.38 112 SER A C 1
ATOM 830 O O . SER A 1 112 ? -6.949 -3.577 -6.046 1.00 94.38 112 SER A O 1
ATOM 832 N N . SER A 1 113 ? -5.036 -3.232 -7.176 1.00 90.88 113 SER A N 1
ATOM 833 C CA . SER A 1 113 ? -5.620 -3.380 -8.514 1.00 90.88 113 SER A CA 1
ATOM 834 C C . SER A 1 113 ? -5.963 -4.831 -8.825 1.00 90.88 113 SER A C 1
ATOM 836 O O . SER A 1 113 ? -7.064 -5.102 -9.301 1.00 90.88 113 SER A O 1
ATOM 838 N N . ILE A 1 114 ? -5.080 -5.763 -8.454 1.00 90.69 114 ILE A N 1
ATOM 839 C CA . ILE A 1 114 ? -5.328 -7.204 -8.576 1.00 90.69 114 ILE A CA 1
ATOM 840 C C . ILE A 1 114 ? -6.538 -7.607 -7.726 1.00 90.69 114 ILE A C 1
ATOM 842 O O . ILE A 1 114 ? -7.456 -8.253 -8.220 1.00 90.69 114 ILE A O 1
ATOM 846 N N . LEU A 1 115 ? -6.593 -7.164 -6.465 1.00 90.25 115 LEU A N 1
ATOM 847 C CA . LEU A 1 115 ? -7.696 -7.484 -5.548 1.00 90.25 115 LEU A CA 1
ATOM 848 C C . LEU A 1 115 ? -9.035 -6.844 -5.943 1.00 90.25 115 LEU A C 1
ATOM 850 O O . LEU A 1 115 ? -10.092 -7.344 -5.558 1.00 90.25 115 LEU A O 1
ATOM 854 N N . SER A 1 116 ? -9.000 -5.741 -6.692 1.00 88.44 116 SER A N 1
ATOM 855 C CA . SER A 1 116 ? -10.204 -5.083 -7.208 1.00 88.44 116 SER A CA 1
ATOM 856 C C . SER A 1 116 ? -10.736 -5.734 -8.479 1.00 88.44 116 SER A C 1
ATOM 858 O O . SER A 1 116 ? -11.876 -5.457 -8.862 1.00 88.44 116 SER A O 1
ATOM 860 N N . CYS A 1 117 ? -9.931 -6.556 -9.155 1.00 83.31 117 CYS A N 1
ATOM 861 C CA . CYS A 1 117 ? -10.310 -7.148 -10.425 1.00 83.31 117 CYS A CA 1
ATOM 862 C C . CYS A 1 117 ? -11.355 -8.259 -10.204 1.00 83.31 117 CYS A C 1
ATOM 864 O O . CYS A 1 117 ? -11.124 -9.163 -9.396 1.00 83.31 117 CYS A O 1
ATOM 866 N N . PRO A 1 118 ? -12.525 -8.198 -10.867 1.00 71.62 118 PRO A N 1
ATOM 867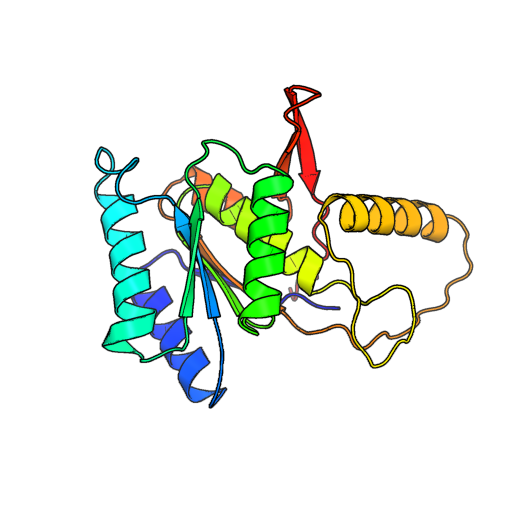 C CA . PRO A 1 118 ? -13.514 -9.267 -10.786 1.00 71.62 118 PRO A CA 1
ATOM 868 C C . PRO A 1 118 ? -12.960 -10.549 -11.425 1.00 71.62 118 PRO A C 1
ATOM 870 O O . PRO A 1 118 ? -12.232 -10.487 -12.413 1.00 71.62 118 PRO A O 1
ATOM 873 N N . ALA A 1 119 ? -13.301 -11.710 -10.861 1.00 67.25 119 ALA A N 1
ATOM 874 C CA . ALA A 1 119 ? -12.957 -12.995 -11.461 1.00 67.25 119 ALA A CA 1
ATOM 875 C C . ALA A 1 119 ? -13.586 -13.106 -12.860 1.00 67.25 119 ALA A C 1
ATOM 877 O O . ALA A 1 119 ? -14.769 -12.800 -13.037 1.00 67.25 119 ALA A O 1
ATOM 878 N N . ALA A 1 120 ? -12.803 -13.544 -13.846 1.00 55.66 120 ALA A N 1
ATOM 879 C CA . ALA A 1 120 ? -13.305 -13.904 -15.166 1.00 55.66 120 ALA A CA 1
ATOM 880 C C . ALA A 1 120 ? -14.036 -15.253 -15.057 1.00 55.66 120 ALA A C 1
ATOM 882 O O . ALA A 1 120 ? -13.456 -16.311 -15.265 1.00 55.66 120 ALA A O 1
ATOM 883 N N . GLY A 1 121 ? -15.292 -15.213 -14.622 1.00 54.34 121 GLY A N 1
ATOM 884 C CA . GLY A 1 121 ? -16.111 -16.395 -14.355 1.00 54.34 121 GLY A CA 1
ATOM 885 C C . GLY A 1 121 ? -16.960 -16.143 -13.120 1.00 54.34 121 GLY A C 1
ATOM 886 O O . GLY A 1 121 ? -16.422 -15.845 -12.057 1.00 54.34 121 GLY A O 1
ATOM 887 N N . GLY A 1 122 ? -18.285 -16.189 -13.269 1.00 51.59 122 GLY A N 1
ATOM 888 C CA . GLY A 1 122 ? -19.278 -15.879 -12.231 1.00 51.59 122 GLY A CA 1
ATOM 889 C C . GLY A 1 122 ? -19.327 -16.875 -11.070 1.00 51.59 122 GLY A C 1
ATOM 890 O O . GLY A 1 122 ? -20.396 -17.102 -10.510 1.00 51.59 122 GLY A O 1
ATOM 891 N N . ASP A 1 123 ? -18.198 -17.475 -10.718 1.00 49.03 123 ASP A N 1
ATOM 892 C CA . ASP A 1 123 ? -18.107 -18.458 -9.662 1.00 49.03 123 ASP A CA 1
ATOM 893 C C . ASP A 1 123 ? -18.219 -17.721 -8.324 1.00 49.03 123 ASP A C 1
ATOM 895 O O . ASP A 1 123 ? -17.317 -16.991 -7.899 1.00 49.03 123 ASP A O 1
ATOM 899 N N . GLU A 1 124 ? -19.342 -17.942 -7.636 1.00 48.19 124 GLU A N 1
ATOM 900 C CA . GLU A 1 124 ? -19.654 -17.448 -6.284 1.00 48.19 124 GLU A CA 1
ATOM 901 C C . GLU A 1 124 ? -18.552 -17.743 -5.242 1.00 48.19 124 GLU A C 1
ATOM 903 O O . GLU A 1 124 ? -18.561 -17.171 -4.152 1.00 48.19 124 GLU A O 1
ATOM 908 N N . TYR A 1 125 ? -17.575 -18.594 -5.577 1.00 48.44 125 TYR A N 1
ATOM 909 C CA . TYR A 1 125 ? -16.464 -19.006 -4.718 1.00 48.44 125 TYR A CA 1
ATOM 910 C C . TYR A 1 125 ? -15.156 -18.221 -4.902 1.00 48.44 125 TYR A C 1
ATOM 912 O O . TYR A 1 125 ? -14.181 -18.500 -4.204 1.00 48.44 125 TYR A O 1
ATOM 920 N N . GLY A 1 126 ? -15.122 -17.191 -5.753 1.00 50.50 126 GLY A N 1
ATOM 921 C CA . GLY A 1 126 ? -14.113 -16.134 -5.630 1.00 50.50 126 GLY A CA 1
ATOM 922 C C . GLY A 1 126 ? -12.664 -16.556 -5.903 1.00 50.50 126 GLY A C 1
ATOM 923 O O . GLY A 1 126 ? -11.743 -15.972 -5.325 1.00 50.50 126 GLY A O 1
ATOM 924 N N . THR A 1 127 ? -12.426 -17.499 -6.819 1.00 54.28 127 THR A N 1
ATOM 925 C CA . THR A 1 127 ? -11.092 -17.763 -7.397 1.00 54.28 127 THR A CA 1
ATOM 926 C C . THR A 1 127 ? -10.703 -16.670 -8.397 1.00 54.28 127 THR A C 1
ATOM 928 O O . THR A 1 127 ? -10.299 -16.936 -9.524 1.00 54.28 127 THR A O 1
ATOM 931 N N . GLY A 1 128 ? -10.869 -15.407 -7.997 1.00 69.19 128 GLY A N 1
ATOM 932 C CA . GLY A 1 128 ? -10.406 -14.267 -8.773 1.00 69.19 128 GLY A CA 1
ATOM 933 C C . GLY A 1 128 ? -8.891 -14.280 -8.921 1.00 69.19 128 GLY A C 1
ATOM 934 O O . GLY A 1 128 ? -8.193 -14.928 -8.132 1.00 69.19 128 GLY A O 1
ATOM 935 N N . ILE A 1 129 ? -8.425 -13.515 -9.909 1.00 78.81 129 ILE A N 1
ATOM 936 C CA . ILE A 1 129 ? -7.028 -13.352 -10.326 1.00 78.81 129 ILE A CA 1
ATOM 937 C C . ILE A 1 129 ? -6.066 -13.549 -9.154 1.00 78.81 129 ILE A C 1
ATOM 939 O O . ILE A 1 129 ? -6.132 -12.854 -8.129 1.00 78.81 129 ILE A O 1
ATOM 943 N N . SER A 1 130 ? -5.250 -14.591 -9.265 1.00 81.50 130 SER A N 1
ATOM 944 C CA . SER A 1 130 ? -4.426 -15.118 -8.184 1.00 81.50 130 SER A CA 1
ATOM 945 C C . SER A 1 130 ? -3.005 -14.574 -8.211 1.00 81.50 130 SER A C 1
ATOM 947 O O . SER A 1 130 ? -2.389 -14.485 -7.147 1.00 81.50 130 SER A O 1
ATOM 949 N N . SER A 1 131 ? -2.555 -14.124 -9.382 1.00 85.69 131 SER A N 1
ATOM 950 C CA . SER A 1 131 ? -1.219 -13.591 -9.617 1.00 85.69 131 SER A CA 1
ATOM 951 C C . SER A 1 131 ? -1.225 -12.299 -10.440 1.00 85.69 131 SER A C 1
ATOM 953 O O . SER A 1 131 ? -2.209 -11.904 -11.071 1.00 85.69 131 SER A O 1
ATOM 955 N N . CYS A 1 132 ? -0.085 -11.623 -10.437 1.00 85.00 132 CYS A N 1
ATOM 956 C CA . CYS A 1 132 ? 0.176 -10.405 -11.176 1.00 85.00 132 CYS A CA 1
ATOM 957 C C . CYS A 1 132 ? 0.283 -10.673 -12.682 1.00 85.00 132 CYS A C 1
ATOM 959 O O . CYS A 1 132 ? -0.215 -9.877 -13.475 1.00 85.00 132 CYS A O 1
ATOM 961 N N . SER A 1 133 ? 0.853 -11.811 -13.086 1.00 85.38 133 SER A N 1
ATOM 962 C CA . SER A 1 133 ? 0.928 -12.207 -14.496 1.00 85.38 133 SER A CA 1
ATOM 963 C C . SER A 1 133 ? -0.461 -12.459 -15.090 1.00 85.38 133 SER A C 1
ATOM 965 O O . SER A 1 133 ? -0.771 -11.927 -16.156 1.00 85.38 133 SER A O 1
ATOM 967 N N . GLU A 1 134 ? -1.332 -13.171 -14.365 1.00 85.50 134 GLU A N 1
ATOM 968 C CA . GLU A 1 134 ? -2.741 -13.356 -14.737 1.00 85.50 134 GLU A CA 1
ATOM 969 C C . GLU A 1 134 ? -3.459 -12.008 -14.867 1.00 85.50 134 GLU A C 1
ATOM 971 O O . GLU A 1 134 ? -4.218 -11.791 -15.811 1.00 85.50 134 GLU A O 1
ATOM 976 N N . TYR A 1 135 ? -3.190 -11.074 -13.950 1.00 85.00 135 TYR A N 1
ATOM 977 C CA . TYR A 1 135 ? -3.760 -9.731 -14.004 1.00 85.00 135 TYR A CA 1
ATOM 978 C C . TYR A 1 135 ? -3.342 -8.963 -15.257 1.00 85.00 135 TYR A C 1
ATOM 980 O O . TYR A 1 135 ? -4.194 -8.412 -15.954 1.00 85.00 135 TYR A O 1
ATOM 988 N N . ILE A 1 136 ? -2.042 -8.933 -15.556 1.00 85.12 136 ILE A N 1
ATOM 989 C CA . ILE A 1 136 ? -1.504 -8.226 -16.721 1.00 85.12 136 ILE A CA 1
ATOM 990 C C . ILE A 1 136 ? -2.084 -8.820 -18.009 1.00 85.12 136 ILE A C 1
ATOM 992 O O . ILE A 1 136 ? -2.550 -8.067 -18.864 1.00 85.12 136 ILE A O 1
ATOM 996 N N . GLN A 1 137 ? -2.135 -10.151 -18.123 1.00 85.75 137 GLN A N 1
ATOM 997 C CA . GLN A 1 137 ? -2.738 -10.837 -19.270 1.00 85.75 137 GLN A CA 1
ATOM 998 C C . GLN A 1 137 ? -4.227 -10.516 -19.408 1.00 85.75 137 GLN A C 1
ATOM 1000 O O . GLN A 1 137 ? -4.685 -10.178 -20.497 1.00 85.75 137 GLN A O 1
ATOM 1005 N N . HIS A 1 138 ? -4.976 -10.551 -18.305 1.00 83.50 138 HIS A N 1
ATOM 1006 C CA . HIS A 1 138 ? -6.397 -10.226 -18.306 1.00 83.50 138 HIS A CA 1
ATOM 1007 C C . HIS A 1 138 ? -6.653 -8.775 -18.734 1.00 83.50 138 HIS A C 1
ATOM 1009 O O . HIS A 1 138 ? -7.567 -8.503 -19.511 1.00 83.50 138 HIS A O 1
ATOM 1015 N N . VAL A 1 139 ? -5.848 -7.816 -18.267 1.00 82.44 139 VAL A N 1
ATOM 1016 C CA . VAL A 1 139 ? -5.990 -6.418 -18.695 1.00 82.44 139 VAL A CA 1
ATOM 1017 C C . VAL A 1 139 ? -5.591 -6.235 -20.162 1.00 82.44 139 VAL A C 1
ATOM 1019 O O . VAL A 1 139 ? -6.287 -5.520 -20.881 1.00 82.44 139 VAL A O 1
ATOM 1022 N N . ALA A 1 140 ? -4.530 -6.899 -20.626 1.00 82.31 140 ALA A N 1
ATOM 1023 C CA . ALA A 1 140 ? -4.113 -6.856 -22.026 1.00 82.31 140 ALA A CA 1
ATOM 1024 C C . ALA A 1 140 ? -5.187 -7.431 -22.964 1.00 82.31 140 ALA A C 1
ATOM 1026 O O . ALA A 1 140 ? -5.508 -6.808 -23.976 1.00 82.31 140 ALA A O 1
ATOM 1027 N N . GLN A 1 141 ? -5.797 -8.562 -22.595 1.00 81.69 141 GLN A N 1
ATOM 1028 C CA . GLN A 1 141 ? -6.882 -9.174 -23.362 1.00 81.69 141 GLN A CA 1
ATOM 1029 C C . GLN A 1 141 ? -8.106 -8.253 -23.429 1.00 81.69 141 GLN A C 1
ATOM 1031 O O . GLN A 1 141 ? -8.602 -7.965 -24.512 1.00 81.69 141 GLN A O 1
ATOM 1036 N N . ASN A 1 142 ? -8.527 -7.684 -22.294 1.00 76.81 142 ASN A N 1
ATOM 1037 C CA . ASN A 1 142 ? -9.637 -6.729 -22.270 1.00 76.81 142 ASN A CA 1
ATOM 1038 C C . ASN A 1 142 ? -9.357 -5.474 -23.116 1.00 76.81 142 ASN A C 1
ATOM 1040 O O . ASN A 1 142 ? -10.276 -4.901 -23.696 1.00 76.81 142 ASN A O 1
ATOM 1044 N N . ALA A 1 143 ? -8.107 -5.007 -23.182 1.00 75.25 143 ALA A N 1
ATOM 1045 C CA . ALA A 1 143 ? -7.739 -3.879 -24.036 1.00 75.25 143 ALA A CA 1
ATOM 1046 C C . ALA A 1 143 ? -7.821 -4.229 -25.532 1.00 75.25 143 ALA A C 1
ATOM 1048 O O . ALA A 1 143 ? -8.156 -3.363 -26.339 1.00 75.25 143 ALA A O 1
ATOM 1049 N N . TYR A 1 144 ? -7.547 -5.485 -25.897 1.00 75.19 144 TYR A N 1
ATOM 1050 C CA . TYR A 1 144 ? -7.724 -5.985 -27.258 1.00 75.19 144 TYR A CA 1
ATOM 1051 C C . TYR A 1 144 ? -9.210 -6.092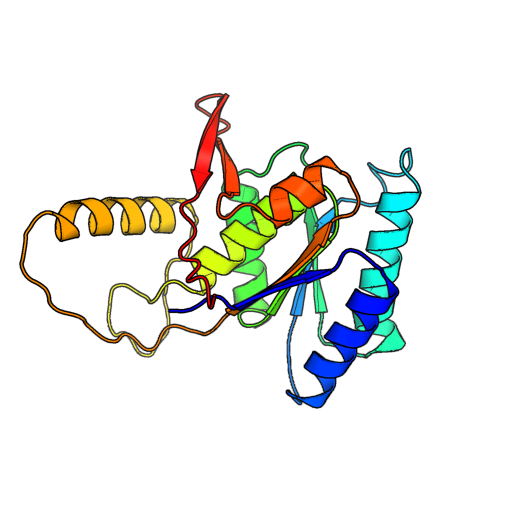 -27.622 1.00 75.19 144 TYR A C 1
ATOM 1053 O O . TYR A 1 144 ? -9.632 -5.511 -28.620 1.00 75.19 144 TYR A O 1
ATOM 1061 N N . ASP A 1 145 ? -10.005 -6.737 -26.766 1.00 70.75 145 ASP A N 1
ATOM 1062 C CA . ASP A 1 145 ? -11.425 -7.009 -27.013 1.00 70.75 145 ASP A CA 1
ATOM 1063 C C . ASP A 1 145 ? -12.265 -5.721 -27.100 1.00 70.75 145 ASP A C 1
ATOM 1065 O O . ASP A 1 145 ? -13.191 -5.637 -27.899 1.00 70.75 145 ASP A O 1
ATOM 1069 N N . ASN A 1 146 ? -11.914 -4.666 -26.351 1.00 63.81 146 ASN A N 1
ATOM 1070 C CA . ASN A 1 146 ? -12.616 -3.373 -26.415 1.00 63.81 146 ASN A CA 1
ATOM 1071 C C . ASN A 1 146 ? -12.433 -2.611 -27.743 1.00 63.81 146 ASN A C 1
ATOM 1073 O O . ASN A 1 146 ? -13.177 -1.662 -27.996 1.00 63.81 146 ASN A O 1
ATOM 1077 N N . ASN A 1 147 ? -11.471 -2.993 -28.593 1.00 63.06 147 ASN A N 1
ATOM 1078 C CA . ASN A 1 147 ? -11.368 -2.433 -29.946 1.00 63.06 147 ASN A CA 1
ATOM 1079 C C . ASN A 1 147 ? -12.376 -3.065 -30.919 1.00 63.06 147 ASN A C 1
ATOM 1081 O O . ASN A 1 147 ? -12.600 -2.510 -31.995 1.00 63.06 147 ASN A O 1
ATOM 1085 N N . ASP A 1 148 ? -13.002 -4.185 -30.543 1.00 57.41 148 ASP A N 1
ATOM 1086 C CA . ASP A 1 148 ? -14.048 -4.847 -31.314 1.00 57.41 148 ASP A CA 1
ATOM 1087 C C . ASP A 1 148 ? -15.418 -4.471 -30.715 1.00 57.41 148 ASP A C 1
ATOM 1089 O O . ASP A 1 148 ? -15.783 -4.858 -29.606 1.00 57.41 148 ASP A O 1
ATOM 1093 N N . ALA A 1 149 ? -16.151 -3.597 -31.407 1.00 50.78 149 ALA A N 1
ATOM 1094 C CA . ALA A 1 149 ? -17.247 -2.776 -30.883 1.00 50.78 149 ALA A CA 1
ATOM 1095 C C . ALA A 1 149 ? -18.546 -3.538 -30.512 1.00 50.78 149 ALA A C 1
ATOM 1097 O O . ALA A 1 149 ? -19.626 -3.229 -31.018 1.00 50.78 149 ALA A O 1
ATOM 1098 N N . SER A 1 150 ? -18.485 -4.490 -29.580 1.00 52.84 150 SER A N 1
ATOM 1099 C CA . SER A 1 150 ? -19.656 -5.145 -28.981 1.00 52.84 150 SER A CA 1
ATOM 1100 C C . SER A 1 150 ? -19.744 -4.827 -27.484 1.00 52.84 150 SER A C 1
ATOM 1102 O O . SER A 1 150 ? -19.350 -5.577 -26.595 1.00 52.84 150 SER A O 1
ATOM 1104 N N . ASN A 1 151 ? -20.256 -3.626 -27.215 1.00 46.62 151 ASN A N 1
ATOM 1105 C CA . ASN A 1 151 ? -20.403 -3.039 -25.889 1.00 46.62 151 ASN A CA 1
ATOM 1106 C C . ASN A 1 151 ? -21.399 -3.843 -25.031 1.00 46.62 151 ASN A C 1
ATOM 1108 O O . ASN A 1 151 ? -22.601 -3.576 -25.038 1.00 46.62 151 ASN A O 1
ATOM 1112 N N . THR A 1 152 ? -20.894 -4.826 -24.286 1.00 44.66 152 THR A N 1
ATOM 1113 C CA . THR A 1 152 ? -21.659 -5.545 -23.263 1.00 44.66 152 THR A CA 1
ATOM 1114 C C . THR A 1 152 ? -21.082 -5.168 -21.905 1.00 44.66 152 THR A C 1
ATOM 1116 O O . THR A 1 152 ? -20.146 -5.783 -21.402 1.00 44.66 152 THR A O 1
ATOM 1119 N N . THR A 1 153 ? -21.616 -4.103 -21.312 1.00 48.06 153 THR A N 1
ATOM 1120 C CA . THR A 1 153 ? -21.284 -3.641 -19.961 1.00 48.06 153 THR A CA 1
ATOM 1121 C C . THR A 1 153 ? -21.823 -4.626 -18.926 1.00 48.06 153 THR A C 1
ATOM 1123 O O . THR A 1 153 ? -22.838 -4.391 -18.273 1.00 48.06 153 THR A O 1
ATOM 1126 N N . SER A 1 154 ? -21.143 -5.760 -18.750 1.00 48.59 154 SER A N 1
ATOM 1127 C CA . SER A 1 154 ? -21.401 -6.637 -17.614 1.00 48.59 154 SER A CA 1
ATOM 1128 C C . SER A 1 154 ? -20.974 -5.904 -16.343 1.00 48.59 154 SER A C 1
ATOM 1130 O O . SER A 1 154 ? -19.787 -5.780 -16.033 1.00 48.59 154 SER A O 1
ATOM 1132 N N . SER A 1 155 ? -21.958 -5.381 -15.617 1.00 48.44 155 SER A N 1
ATOM 1133 C CA . SER A 1 155 ? -21.822 -4.757 -14.305 1.00 48.44 155 SER A CA 1
ATOM 1134 C C . SER A 1 155 ? -21.443 -5.808 -13.257 1.00 48.44 155 SER A C 1
ATOM 1136 O O . SER A 1 155 ? -22.242 -6.171 -12.395 1.00 48.44 155 SER A O 1
ATOM 1138 N N . GLY A 1 156 ? -20.226 -6.340 -13.350 1.00 55.72 156 GLY A N 1
ATOM 1139 C CA . GLY A 1 156 ? -19.656 -7.206 -12.331 1.00 55.72 156 GLY A CA 1
ATOM 1140 C C . GLY A 1 156 ? -19.493 -6.417 -11.034 1.00 55.72 156 GLY A C 1
ATOM 1141 O O . GLY A 1 156 ? -18.804 -5.393 -10.999 1.00 55.72 156 GLY A O 1
ATOM 1142 N N . SER A 1 157 ? -20.140 -6.893 -9.969 1.00 57.84 157 SER A N 1
ATOM 1143 C CA . SER A 1 157 ? -19.998 -6.419 -8.589 1.00 57.84 157 SER A CA 1
ATOM 1144 C C . SER A 1 157 ? -18.574 -6.702 -8.087 1.00 57.84 157 SER A C 1
ATOM 1146 O O . SER A 1 157 ? -18.333 -7.643 -7.334 1.00 57.84 157 SER A O 1
ATOM 1148 N N . GLY A 1 158 ? -17.599 -5.924 -8.549 1.00 65.00 158 GLY A N 1
ATOM 1149 C CA . GLY A 1 158 ? -16.223 -6.048 -8.087 1.00 65.00 158 GLY A CA 1
ATOM 1150 C C . GLY A 1 158 ? -16.079 -5.625 -6.625 1.00 65.00 158 GLY A C 1
ATOM 1151 O O . GLY A 1 158 ? -16.752 -4.702 -6.156 1.00 65.00 158 GLY A O 1
ATOM 1152 N N . THR A 1 159 ? -15.183 -6.296 -5.905 1.00 73.94 159 THR A N 1
ATOM 1153 C CA . THR A 1 159 ? -14.848 -5.955 -4.521 1.00 73.94 159 THR A CA 1
ATOM 1154 C C . THR A 1 159 ? -14.271 -4.545 -4.473 1.00 73.94 159 THR A C 1
ATOM 1156 O O . THR A 1 159 ? -13.243 -4.260 -5.085 1.00 73.94 159 THR A O 1
ATOM 1159 N N . LYS A 1 160 ? -14.926 -3.643 -3.736 1.00 86.00 160 LYS A N 1
ATOM 1160 C CA . LYS A 1 160 ? -14.432 -2.276 -3.545 1.00 86.00 160 LYS A CA 1
ATOM 1161 C C . LYS A 1 160 ? -13.221 -2.293 -2.612 1.00 86.00 160 LYS A C 1
ATOM 1163 O O . LYS A 1 160 ? -13.384 -2.411 -1.396 1.00 86.00 160 LYS A O 1
ATOM 1168 N N . VAL A 1 161 ? -12.024 -2.141 -3.174 1.00 91.06 161 VAL A N 1
ATOM 1169 C CA . VAL A 1 161 ? -10.781 -2.007 -2.406 1.00 91.06 161 VAL A CA 1
ATOM 1170 C C . VAL A 1 161 ? -10.510 -0.533 -2.112 1.00 91.06 161 VAL A C 1
ATOM 1172 O O . VAL A 1 161 ? -10.629 0.340 -2.974 1.00 91.06 161 VAL A O 1
ATOM 1175 N N . GLN A 1 162 ? -10.156 -0.239 -0.867 1.00 93.81 162 GLN A N 1
ATOM 1176 C CA . GLN A 1 162 ? -9.690 1.070 -0.439 1.00 93.81 162 GLN A CA 1
ATOM 1177 C C . GLN A 1 162 ? -8.164 1.052 -0.337 1.00 93.81 162 GLN A C 1
ATOM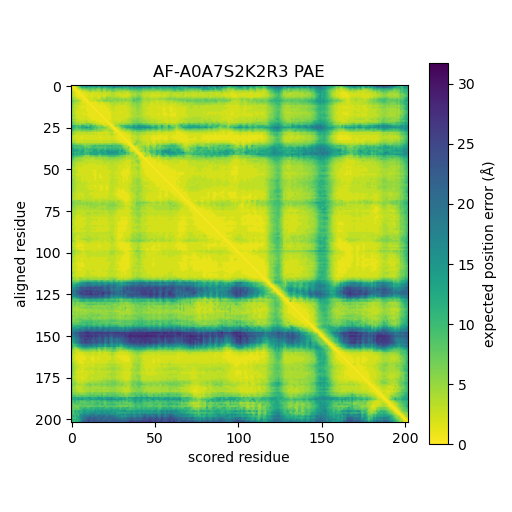 1179 O O . GLN A 1 162 ? -7.594 0.229 0.379 1.00 93.81 162 GLN A O 1
ATOM 1184 N N . LEU A 1 163 ? -7.515 1.969 -1.050 1.00 96.25 163 LEU A N 1
ATOM 1185 C CA . LEU A 1 163 ? -6.070 2.144 -1.074 1.00 96.25 163 LEU A CA 1
ATOM 1186 C C . LEU A 1 163 ? -5.690 3.443 -0.358 1.00 96.25 163 LEU A C 1
ATOM 1188 O O . LEU A 1 163 ? -6.055 4.531 -0.802 1.00 96.25 163 LEU A O 1
ATOM 1192 N N . THR A 1 164 ? -4.897 3.343 0.702 1.00 97.06 164 THR A N 1
ATOM 1193 C CA . THR A 1 164 ? -4.339 4.505 1.404 1.00 97.06 164 THR A CA 1
ATOM 1194 C C . THR A 1 164 ? -2.827 4.535 1.228 1.00 97.06 164 THR A C 1
ATOM 1196 O O . THR A 1 164 ? -2.143 3.580 1.576 1.00 97.06 164 THR A O 1
ATOM 1199 N N . LEU A 1 165 ? -2.283 5.628 0.700 1.00 97.56 165 LEU A N 1
ATOM 1200 C CA . LEU A 1 165 ? -0.849 5.787 0.457 1.00 97.56 165 LEU A CA 1
ATOM 1201 C C . LEU A 1 165 ? -0.280 6.869 1.376 1.00 97.56 165 LEU A C 1
ATOM 1203 O O . LEU A 1 165 ? -0.764 7.999 1.378 1.00 97.56 165 LEU A O 1
ATOM 1207 N N . ALA A 1 166 ? 0.760 6.537 2.133 1.00 97.06 166 ALA A N 1
ATOM 1208 C CA . ALA A 1 166 ? 1.494 7.447 3.003 1.00 97.06 166 ALA A CA 1
ATOM 1209 C C . ALA A 1 166 ? 2.965 7.531 2.551 1.00 97.06 166 ALA A C 1
ATOM 1211 O O . ALA A 1 166 ? 3.814 6.782 3.050 1.00 97.06 166 ALA A O 1
ATOM 1212 N N . PRO A 1 167 ? 3.280 8.391 1.565 1.00 96.56 167 PRO A N 1
ATOM 1213 C CA . PRO A 1 167 ? 4.642 8.544 1.067 1.00 96.56 167 PRO A CA 1
ATOM 1214 C C . PRO A 1 167 ? 5.574 9.112 2.141 1.00 96.56 167 PRO A C 1
ATOM 1216 O O . PRO A 1 167 ? 5.221 10.055 2.847 1.00 96.56 167 PRO A O 1
ATOM 1219 N N . THR A 1 168 ? 6.792 8.575 2.232 1.00 94.12 168 THR A N 1
ATOM 1220 C CA . THR A 1 168 ? 7.817 9.046 3.188 1.00 94.12 168 THR A CA 1
ATOM 1221 C C . THR A 1 168 ? 9.005 9.735 2.516 1.00 94.12 168 THR A C 1
ATOM 1223 O O . THR A 1 168 ? 9.845 10.329 3.194 1.00 94.12 168 THR A O 1
ATOM 1226 N N . THR A 1 169 ? 9.070 9.695 1.183 1.00 92.25 169 THR A N 1
ATOM 1227 C CA . THR A 1 169 ? 10.092 10.362 0.366 1.00 92.25 169 THR A CA 1
ATOM 1228 C C . THR A 1 169 ? 9.445 11.203 -0.730 1.00 92.25 169 THR A C 1
ATOM 1230 O O . THR A 1 169 ? 8.285 10.993 -1.084 1.00 92.25 169 THR A O 1
ATOM 1233 N N . LEU A 1 170 ? 10.196 12.147 -1.307 1.00 91.62 170 LEU A N 1
ATOM 1234 C CA . LEU A 1 170 ? 9.703 12.950 -2.431 1.00 91.62 170 LEU A CA 1
ATOM 1235 C C . LEU A 1 170 ? 9.353 12.071 -3.643 1.00 91.62 170 LEU A C 1
ATOM 1237 O O . LEU A 1 170 ? 8.298 12.244 -4.244 1.00 91.62 170 LEU A O 1
ATOM 1241 N N . GLY A 1 171 ? 10.194 11.078 -3.951 1.00 91.06 171 GLY A N 1
ATOM 1242 C CA . GLY A 1 171 ? 9.911 10.100 -5.005 1.00 91.06 171 GLY A CA 1
ATOM 1243 C C . GLY A 1 171 ? 8.643 9.292 -4.722 1.00 91.06 171 GLY A C 1
ATOM 1244 O O . GLY A 1 171 ? 7.825 9.103 -5.616 1.00 91.06 171 GLY A O 1
ATOM 1245 N N . ALA A 1 172 ? 8.416 8.898 -3.465 1.00 93.38 172 ALA A N 1
ATOM 1246 C CA . ALA A 1 172 ? 7.175 8.239 -3.071 1.00 93.38 172 ALA A CA 1
ATOM 1247 C C . ALA A 1 172 ? 5.960 9.166 -3.204 1.00 93.38 172 ALA A C 1
ATOM 1249 O O . ALA A 1 172 ? 4.890 8.710 -3.591 1.00 93.38 172 ALA A O 1
ATOM 1250 N N . ALA A 1 173 ? 6.099 10.463 -2.918 1.00 94.06 173 ALA A N 1
ATOM 1251 C CA . ALA A 1 173 ? 5.011 11.421 -3.097 1.00 94.06 173 ALA A CA 1
ATOM 1252 C C . ALA A 1 173 ? 4.610 11.518 -4.577 1.00 94.06 173 ALA A C 1
ATOM 1254 O O . ALA A 1 173 ? 3.428 11.397 -4.898 1.00 94.06 173 ALA A O 1
ATOM 1255 N N . MET A 1 174 ? 5.589 11.613 -5.480 1.00 93.50 174 MET A N 1
ATOM 1256 C CA . MET A 1 174 ? 5.350 11.569 -6.927 1.00 93.50 174 MET A CA 1
ATOM 1257 C C . MET A 1 174 ? 4.695 10.251 -7.351 1.00 93.50 174 MET A C 1
ATOM 1259 O O . MET A 1 174 ? 3.679 10.261 -8.046 1.00 93.50 174 MET A O 1
ATOM 1263 N N . ALA A 1 175 ? 5.213 9.119 -6.864 1.00 91.56 175 ALA A N 1
ATOM 1264 C CA . ALA A 1 175 ? 4.617 7.816 -7.121 1.00 91.56 175 ALA A CA 1
ATOM 1265 C C . ALA A 1 175 ? 3.162 7.780 -6.634 1.00 91.56 175 ALA A C 1
ATOM 1267 O O . ALA A 1 175 ? 2.284 7.383 -7.384 1.00 91.56 175 ALA A O 1
ATOM 1268 N N . SER A 1 176 ? 2.855 8.260 -5.428 1.00 93.56 176 SER A N 1
ATOM 1269 C CA . SER A 1 176 ? 1.503 8.212 -4.855 1.00 93.56 176 SER A CA 1
ATOM 1270 C C . SER A 1 176 ? 0.443 8.977 -5.656 1.00 93.56 176 SER A C 1
ATOM 1272 O O . SER A 1 176 ? -0.722 8.578 -5.651 1.00 93.56 176 SER A O 1
ATOM 1274 N N . MET A 1 177 ? 0.851 10.043 -6.354 1.00 91.50 177 MET A N 1
ATOM 1275 C CA . MET A 1 177 ? -0.009 10.824 -7.250 1.00 91.50 177 MET A CA 1
ATOM 1276 C C . MET A 1 177 ? -0.217 10.137 -8.604 1.00 91.50 177 MET A C 1
ATOM 1278 O O . MET A 1 177 ? -1.215 10.384 -9.274 1.00 91.50 177 MET A O 1
ATOM 1282 N N . SER A 1 178 ? 0.710 9.268 -9.009 1.00 91.06 178 SER A N 1
ATOM 1283 C CA . SER A 1 178 ? 0.629 8.535 -10.267 1.00 91.06 178 SER A CA 1
ATOM 1284 C C . SER A 1 178 ? -0.400 7.402 -10.210 1.00 91.06 178 SER A C 1
ATOM 1286 O O . SER A 1 178 ? -0.508 6.674 -9.218 1.00 91.06 178 SER A O 1
ATOM 1288 N N . ASN A 1 179 ? -1.119 7.230 -11.320 1.00 86.44 179 ASN A N 1
ATOM 1289 C CA . ASN A 1 179 ? -1.985 6.080 -11.598 1.00 86.44 179 ASN A CA 1
ATOM 1290 C C . ASN A 1 179 ? -1.211 4.914 -12.240 1.00 86.44 179 ASN A C 1
ATOM 1292 O O . ASN A 1 179 ? -1.821 3.944 -12.670 1.00 86.44 179 ASN A O 1
ATOM 1296 N N . ALA A 1 180 ? 0.118 4.993 -12.311 1.00 87.44 180 ALA A N 1
ATOM 1297 C CA . ALA A 1 180 ? 0.966 3.882 -12.716 1.00 87.44 180 ALA A CA 1
ATOM 1298 C C . ALA A 1 180 ? 1.600 3.218 -11.489 1.00 87.44 180 ALA A C 1
ATOM 1300 O O . ALA A 1 180 ? 1.915 3.882 -10.493 1.00 87.44 180 ALA A O 1
ATOM 1301 N N . SER A 1 181 ? 1.794 1.907 -11.580 1.00 90.81 181 SER A N 1
ATOM 1302 C CA . SER A 1 181 ? 2.730 1.150 -10.753 1.00 90.81 181 SER A CA 1
ATOM 1303 C C . SER A 1 181 ? 3.786 0.556 -11.681 1.00 90.81 181 SER A C 1
ATOM 1305 O O . SER A 1 181 ? 3.451 0.115 -12.781 1.00 90.81 181 SER A O 1
ATOM 1307 N N . LEU A 1 182 ? 5.053 0.604 -11.277 1.00 91.88 182 LEU A N 1
ATOM 1308 C CA . LEU A 1 182 ? 6.166 0.060 -12.050 1.00 91.88 182 LEU A CA 1
ATOM 1309 C C . LEU A 1 182 ? 6.661 -1.213 -11.374 1.00 91.88 182 LEU A C 1
ATOM 1311 O O . LEU A 1 182 ? 7.015 -1.194 -10.194 1.00 91.88 182 LEU A O 1
ATOM 1315 N N . LEU A 1 183 ? 6.684 -2.305 -12.132 1.00 91.75 183 LEU A N 1
ATOM 1316 C CA . LEU A 1 183 ? 7.195 -3.594 -11.691 1.00 91.75 183 LEU A CA 1
ATOM 1317 C C . LEU A 1 183 ? 8.484 -3.901 -12.444 1.00 91.75 183 LEU A C 1
ATOM 1319 O O . LEU A 1 183 ? 8.550 -3.708 -13.650 1.00 91.75 183 LEU A O 1
ATOM 1323 N N . LEU A 1 184 ? 9.506 -4.369 -11.744 1.00 92.06 184 LEU A N 1
ATOM 1324 C CA . LEU A 1 184 ? 10.721 -4.892 -12.342 1.00 92.06 184 LEU A CA 1
ATOM 1325 C C . LEU A 1 184 ? 10.490 -6.354 -12.721 1.00 92.06 184 LEU A C 1
ATOM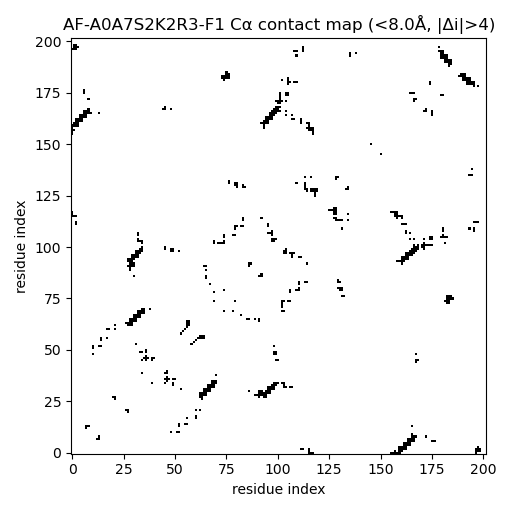 1327 O O . LEU A 1 184 ? 10.187 -7.171 -11.847 1.00 92.06 184 LEU A O 1
ATOM 1331 N N . ASP A 1 185 ? 10.660 -6.666 -14.002 1.00 87.69 185 ASP A N 1
ATOM 1332 C CA . ASP A 1 185 ? 10.814 -8.040 -14.465 1.00 87.69 185 ASP A CA 1
ATOM 1333 C C . ASP A 1 185 ? 12.287 -8.449 -14.307 1.00 87.69 185 ASP A C 1
ATOM 1335 O O . ASP A 1 185 ? 13.157 -7.861 -14.961 1.00 87.69 185 ASP A O 1
ATOM 1339 N N . PRO A 1 186 ? 12.606 -9.416 -13.428 1.00 83.06 186 PRO A N 1
ATOM 1340 C CA . PRO A 1 186 ? 13.982 -9.842 -13.211 1.00 83.06 186 PRO A CA 1
ATOM 1341 C C . PRO A 1 186 ? 14.597 -10.555 -14.426 1.00 83.06 186 PRO A C 1
ATOM 1343 O O . PRO A 1 186 ? 15.818 -10.666 -14.486 1.00 83.06 186 PRO A O 1
ATOM 1346 N N . HIS A 1 187 ? 13.795 -11.046 -15.376 1.00 84.31 187 HIS A N 1
ATOM 1347 C CA . HIS A 1 187 ? 14.290 -11.734 -16.570 1.00 84.31 187 HIS A CA 1
ATOM 1348 C C . HIS A 1 187 ? 14.647 -10.771 -17.698 1.00 84.31 187 HIS A C 1
ATOM 1350 O O . HIS A 1 187 ? 15.653 -10.969 -18.377 1.00 84.31 187 HIS A O 1
ATOM 1356 N N . GLU A 1 188 ? 13.829 -9.740 -17.898 1.00 72.56 188 GLU A N 1
ATOM 1357 C CA . GLU A 1 188 ? 14.037 -8.746 -18.956 1.00 72.56 188 GLU A CA 1
ATOM 1358 C C . GLU A 1 188 ? 14.840 -7.526 -18.480 1.00 72.56 188 GLU A C 1
ATOM 1360 O O . GLU A 1 188 ? 15.191 -6.667 -19.288 1.00 72.56 188 GLU A O 1
ATOM 1365 N N . GLU A 1 189 ? 15.113 -7.430 -17.171 1.00 81.12 189 GLU A N 1
ATOM 1366 C CA . GLU A 1 189 ? 15.704 -6.256 -16.508 1.00 81.12 189 GLU A CA 1
ATOM 1367 C C . GLU A 1 189 ? 14.959 -4.948 -16.845 1.00 81.12 189 GLU A C 1
ATOM 1369 O O . GLU A 1 189 ? 15.518 -3.848 -16.829 1.00 81.12 189 GLU A O 1
ATOM 1374 N N . ALA A 1 190 ? 13.666 -5.069 -17.148 1.00 81.50 190 ALA A N 1
ATOM 1375 C CA . ALA A 1 190 ? 12.826 -3.994 -17.644 1.00 81.50 190 ALA A CA 1
ATOM 1376 C C . ALA A 1 190 ? 11.755 -3.609 -16.619 1.00 81.50 190 ALA A C 1
ATOM 1378 O O . ALA A 1 190 ? 11.232 -4.439 -15.872 1.00 81.50 190 ALA A O 1
ATOM 1379 N N . LEU A 1 191 ? 11.409 -2.319 -16.600 1.00 83.94 191 LEU A N 1
ATOM 1380 C CA . LEU A 1 191 ? 10.263 -1.831 -15.842 1.00 83.94 191 LEU A CA 1
ATOM 1381 C C . LEU A 1 191 ? 8.998 -2.009 -16.677 1.00 83.94 191 LEU A C 1
ATOM 1383 O O . LEU A 1 191 ? 8.787 -1.307 -17.666 1.00 83.94 191 LEU A O 1
ATOM 1387 N N . ILE A 1 192 ? 8.145 -2.925 -16.242 1.00 84.62 192 ILE A N 1
ATOM 1388 C CA . ILE A 1 192 ? 6.848 -3.196 -16.840 1.00 84.62 192 ILE A CA 1
ATOM 1389 C C . ILE A 1 192 ? 5.792 -2.351 -16.115 1.00 84.62 192 ILE A C 1
ATOM 1391 O O . ILE A 1 192 ? 5.691 -2.394 -14.881 1.00 84.62 192 ILE A O 1
ATOM 1395 N N . PRO A 1 193 ? 4.984 -1.564 -16.844 1.00 82.19 193 PRO A N 1
ATOM 1396 C CA . PRO A 1 193 ? 3.858 -0.872 -16.243 1.00 82.19 193 PRO A CA 1
ATOM 1397 C C . PRO A 1 193 ? 2.805 -1.893 -15.799 1.00 82.19 193 PRO A C 1
ATOM 1399 O O . PRO A 1 193 ? 2.293 -2.666 -16.605 1.00 82.19 193 PRO A O 1
ATOM 1402 N N . CYS A 1 194 ? 2.437 -1.867 -14.521 1.00 79.50 194 CYS A N 1
ATOM 1403 C CA . CYS A 1 194 ? 1.269 -2.584 -14.030 1.00 79.50 194 CYS A CA 1
ATOM 1404 C C . CYS A 1 194 ? 0.033 -1.700 -14.253 1.00 79.50 194 CYS A C 1
ATOM 1406 O O . CYS A 1 194 ? -0.052 -0.613 -13.662 1.00 79.50 194 CYS A O 1
ATOM 1408 N N . PRO A 1 195 ? -0.904 -2.107 -15.127 1.00 74.00 195 PRO A N 1
ATOM 1409 C CA . PRO A 1 195 ? -2.051 -1.278 -15.463 1.00 74.00 195 PRO A CA 1
ATOM 1410 C C . PRO A 1 195 ? -2.956 -1.134 -14.239 1.00 74.00 195 PRO A C 1
ATOM 1412 O O . PRO A 1 195 ? -3.426 -2.126 -13.706 1.00 74.00 195 PRO A O 1
ATOM 1415 N N . LEU A 1 196 ? -3.220 0.085 -13.766 1.00 71.25 196 LEU A N 1
ATOM 1416 C CA . LEU A 1 196 ? -4.131 0.285 -12.635 1.00 71.25 196 LEU A CA 1
ATOM 1417 C C . LEU A 1 196 ? -5.524 0.643 -13.151 1.00 71.25 196 LEU A C 1
ATOM 1419 O O . LEU A 1 196 ? -5.705 1.651 -13.831 1.00 71.25 196 LEU A O 1
ATOM 1423 N N . GLN A 1 197 ? -6.535 -0.135 -12.765 1.00 65.88 197 GLN A N 1
ATOM 1424 C CA . GLN A 1 197 ? -7.938 0.256 -12.931 1.00 65.88 197 GLN A CA 1
ATOM 1425 C C . GLN A 1 197 ? -8.345 1.212 -11.796 1.00 65.88 197 GLN A C 1
ATOM 1427 O O . GLN A 1 197 ? -9.082 0.857 -10.874 1.00 65.88 197 GLN A O 1
ATOM 1432 N N . LEU A 1 198 ? -7.808 2.432 -11.827 1.00 55.91 198 LEU A N 1
ATOM 1433 C CA . LEU A 1 198 ? -8.227 3.529 -10.955 1.00 55.91 198 LEU A CA 1
ATOM 1434 C C . LEU A 1 198 ? -9.249 4.380 -11.711 1.00 55.91 198 LEU A C 1
ATOM 1436 O O . LEU A 1 198 ? -8.939 4.921 -12.766 1.00 55.91 198 LEU A O 1
ATOM 1440 N N . HIS A 1 199 ? -10.465 4.496 -11.176 1.00 54.59 199 HIS A N 1
ATOM 1441 C CA . HIS A 1 199 ? -11.426 5.481 -11.667 1.00 54.59 199 HIS A CA 1
ATOM 1442 C C . HIS A 1 199 ? -11.269 6.741 -10.816 1.00 54.59 199 HIS A C 1
ATOM 1444 O O . HIS A 1 199 ? -11.503 6.701 -9.605 1.00 54.59 199 HIS A O 1
ATOM 1450 N N . ASP A 1 200 ? -10.846 7.840 -11.436 1.00 44.97 200 ASP A N 1
ATOM 1451 C CA . ASP A 1 200 ? -10.766 9.132 -10.766 1.00 44.97 200 ASP A CA 1
ATOM 1452 C C . ASP A 1 200 ? -12.197 9.645 -10.538 1.00 44.97 200 ASP A C 1
ATOM 1454 O O . ASP A 1 200 ? -12.924 9.960 -11.480 1.00 44.97 200 ASP A O 1
ATOM 1458 N N . ASN A 1 201 ? -12.627 9.687 -9.274 1.00 42.41 201 ASN A N 1
ATOM 1459 C CA . ASN A 1 201 ? -13.774 10.499 -8.875 1.00 42.41 201 ASN A CA 1
ATOM 1460 C C . ASN A 1 201 ? -13.265 11.942 -8.768 1.00 42.41 201 ASN A C 1
ATOM 1462 O O . ASN A 1 201 ? -12.842 12.355 -7.685 1.00 42.41 201 ASN A O 1
ATOM 1466 N N . ALA A 1 202 ? -13.201 12.634 -9.907 1.00 34.47 202 ALA A N 1
ATOM 1467 C CA . ALA A 1 202 ? -12.963 14.075 -9.961 1.00 34.47 202 ALA A CA 1
ATOM 1468 C C . ALA A 1 202 ? -14.185 14.845 -9.443 1.00 34.47 202 ALA A C 1
ATOM 1470 O O . ALA A 1 202 ? -15.323 14.419 -9.753 1.00 34.47 202 ALA A O 1
#

Radius of gyration: 16.72 Å; Cα contacts (8 Å, |Δi|>4): 393; chains: 1; bounding box: 42×33×51 Å

Nearest PDB structures (foldseek):
  3uhj-assembly1_A  TM=7.076E-01  e=7.871E-03  Sinorhizobium meliloti
  5cni-assembly1_A  TM=7.124E-01  e=2.174E-01  Homo sapiens
  4xas-assembly1_B  TM=7.084E-01  e=2.310E-01  Homo sapiens
  3m9w-assembly1_A  TM=4.180E-01  e=4.529E-02  Escherichia coli str. K-12 substr. MG1655
  6y32-assembly1_B  TM=3.698E-01  e=4.443E+00  Homo sapiens

Mean predicted aligned error: 6.68 Å

Foldseek 3Di:
DAAAEAEDADLVRLLVVLLVVCVVDVAAEEEEQAEDLVLCVVPNLRNVSSVSNVCSCPVVRNHNYDYDYDHDPAAAQVSLLVSLVSCVVSVNLAYYEFGEALRSLLSSQLSNQQSQDAAPDPPPPGPGRRTLVSQQVVVVVVVVVVVVPPDDPPPPPTRHHYYYYHYRDPNNVVSSPDQWRWHQDPVVSDTDTRHGPHDDPD

Secondary structure (DSSP, 8-state):
---EEEE--SHHHHHHHHHHHHHH-TT-EEEEEEE-TTTTTT-HHHHHHHHHHHHIIIIIT--EEEEEEE-SSSEEHHHHHHHHHHHHHHT--SEEEEEESHHHHHHHHHHHHHHHSPPSS--TT-----SHHHHHHHHHHHHHHTTS-------------EEEEEE-SHHHHHHHH-SEEEEEETTTTEEEEEE-------

pLDDT: mean 84.65, std 15.0, range [34.47, 98.06]